Protein 3EAA (pdb70)

Nearest PDB structures (foldseek):
  3eaa-assembly1_A  TM=1.006E+00  e=1.125E-30  Edwardsiella tarda
  4tv4-assembly1_A-2  TM=9.214E-01  e=9.897E-14  Burkholderia pseudomallei 1710b
  5xhh-assembly3_C  TM=8.963E-01  e=1.149E-12  Salmonella enterica subsp. enterica serovar Typhimurium
  7fcf-assembly1_C  TM=8.586E-01  e=9.284E-13  Chromobacterium haemolyticum
  5xhh-assembly2_B  TM=8.989E-01  e=1.484E-11  Salmonella enterica subsp. enterica serovar Typhimurium

InterPro domains:
  IPR008514 Type VI secretion system effector Hcp [PF05638] (6-137)
  IPR036624 Hcp1-like superfamily [G3DSA:2.30.110.20] (1-163)
  IPR036624 Hcp1-like superfamily [SSF141452] (2-162)
  IPR053165 HSI-I assembly protein Hcp1 [PTHR36152] (4-161)

Radius of gyration: 29.35 Å; Cα contacts (8 Å, |Δi|>4): 701; chains: 2; bounding box: 50×46×89 Å

GO terms:
  GO:0005515 protein binding (F, IPI)

Foldseek 3Di:
DFWKWKDFDPQFWPDDDDVAHSTHTWDDKDDDWAFDFDCPPDDDRPRDAIFWIKTKHFGSRQVVLVCQQVVVDWTAKMKMFTFDPFQPRHGQKIKMFGGKGWNDKDWAAPDPDDPGTMMMTTMDGFWMWIKGWAADPVSHTDDIDDIKIAGNVVSDID/DFWKWKDFDPQFWPDDDDVAHSTHTWDDKDDDWAFDFDCPPDDDRPRDAIFWIKTKDFGSRVVVLVCQQVVQDWTAKMKMFTFDPFQPRHGQKIKMFGGKGWNDKDWAAPDPDDPGTMIMTTMDGFWMWIKGWAADPVSHTDDIDDIKIAGNVVSDID

B-factor: mean 27.6, std 13.82, range [6.65, 140.79]

CATH classification: 2.30.110.20

Sequence (316 aa):
AFDTYIKLDKVDGESTDDKHKKWIEVLGFAWGAGNECTESGTQGLNTGKASVLRVTKWDCASVKLASAAVQGQNFPTLELEICTQAGDKFAFCIYKFTHVAVSSYQCSGATGGSDRPQETIDFAYKEVTWEYVPQDQNGKAGGKIGPEGWSLITNKKKAFDTYIKLDKVDGESTDDKHKKWIEVLGFAWGAGNECTESGTQGLNTGKASVLRVTKWDCASVKLASAAVQGQNFPTLELEICTQAGDKFAFCIYKFTHVAVSSYQCSGATGGSDRPQETIDFAYKEVTWEYVPQDQNGKAGGKIGPEGWSLITNKKK

Solvent-accessible surface area: 18771 Å² total

Structure (mmCIF, N/CA/C/O backbone):
data_3EAA
#
_entry.id   3EAA
#
_cell.length_a   85.459
_cell.length_b   85.459
_cell.length_c   93.066
_cell.angle_alpha   90.00
_cell.angle_beta   90.00
_cell.angle_gamma   120.00
#
_symmetry.space_group_name_H-M   'P 6'
#
loop_
_entity.id
_entity.type
_entity.pdbx_description
1 polymer EvpC
2 water water
#
loop_
_atom_site.group_PDB
_atom_site.id
_atom_site.type_symbol
_atom_site.label_atom_id
_atom_site.label_alt_id
_atom_site.label_comp_id
_atom_site.label_asym_id
_atom_site.label_entity_id
_atom_site.label_seq_id
_atom_site.pdbx_PDB_ins_code
_atom_site.Cartn_x
_atom_site.Cartn_y
_atom_site.Cartn_z
_atom_site.occupancy
_atom_site.B_iso_or_equiv
_atom_site.auth_seq_id
_atom_site.auth_comp_id
_atom_site.auth_asym_id
_atom_site.auth_atom_id
_atom_site.pdbx_PDB_model_num
ATOM 1 N N . ALA A 1 2 ? 15.153 -20.919 -15.055 1.00 74.26 2 ALA A N 1
ATOM 2 C CA . ALA A 1 2 ? 14.295 -21.659 -15.971 1.00 59.46 2 ALA A CA 1
ATOM 3 C C . ALA A 1 2 ? 14.611 -21.345 -17.427 1.00 41.94 2 ALA A C 1
ATOM 4 O O . ALA A 1 2 ? 14.884 -20.199 -17.776 1.00 39.99 2 ALA A O 1
ATOM 6 N N . PHE A 1 3 ? 14.590 -22.373 -18.267 1.00 34.73 3 PHE A N 1
ATOM 7 C CA . PHE A 1 3 ? 14.792 -22.200 -19.701 1.00 31.50 3 PHE A CA 1
ATOM 8 C C . PHE A 1 3 ? 16.005 -21.332 -20.046 1.00 31.89 3 PHE A C 1
ATOM 9 O O . PHE A 1 3 ? 15.881 -20.351 -20.784 1.00 38.52 3 PHE A O 1
ATOM 11 N N . ASP A 1 4 ? 17.170 -21.697 -19.515 1.00 23.93 4 ASP A N 1
ATOM 12 C CA . ASP A 1 4 ? 18.420 -21.022 -19.834 1.00 12.79 4 ASP A CA 1
ATOM 13 C C . ASP A 1 4 ? 18.921 -21.460 -21.202 1.00 14.98 4 ASP A C 1
ATOM 14 O O . ASP A 1 4 ? 19.134 -22.651 -21.430 1.00 22.90 4 ASP A O 1
ATOM 19 N N . THR A 1 5 ? 19.122 -20.499 -22.104 1.00 11.15 5 THR A N 1
ATOM 20 C CA . THR A 1 5 ? 19.467 -20.800 -23.491 1.00 11.72 5 THR A CA 1
ATOM 21 C C . THR A 1 5 ? 20.926 -20.486 -23.862 1.00 14.57 5 THR A C 1
ATOM 22 O O . THR A 1 5 ? 21.406 -19.370 -23.659 1.00 16.97 5 THR A O 1
ATOM 26 N N . TYR A 1 6 ? 21.622 -21.469 -24.423 1.00 17.08 6 TYR A N 1
ATOM 27 C CA . TYR A 1 6 ? 22.987 -21.260 -24.893 1.00 19.73 6 TYR A CA 1
ATOM 28 C C . TYR A 1 6 ? 23.101 -21.578 -26.371 1.00 16.37 6 TYR A C 1
ATOM 29 O O . TYR A 1 6 ? 22.326 -22.359 -26.903 1.00 16.75 6 TYR A O 1
ATOM 38 N N . ILE A 1 7 ? 24.092 -20.991 -27.028 1.00 24.03 7 ILE A N 1
ATOM 39 C CA . ILE A 1 7 ? 24.273 -21.202 -28.460 1.00 30.06 7 ILE A CA 1
ATOM 40 C C . ILE A 1 7 ? 25.749 -21.238 -28.868 1.00 22.79 7 ILE A C 1
ATOM 41 O O . ILE A 1 7 ? 26.541 -20.405 -28.434 1.00 20.45 7 ILE A O 1
ATOM 46 N N . LYS A 1 8 ? 26.106 -22.206 -29.710 1.00 22.28 8 LYS A N 1
ATOM 47 C CA . LYS A 1 8 ? 27.501 -22.431 -30.090 1.00 24.75 8 LYS A CA 1
ATOM 48 C C . LYS A 1 8 ? 27.805 -22.230 -31.574 1.00 29.35 8 LYS A C 1
ATOM 49 O O . LYS A 1 8 ? 27.066 -22.691 -32.446 1.00 20.50 8 LYS A O 1
ATOM 55 N N . LEU A 1 9 ? 28.916 -21.539 -31.833 1.00 43.98 9 LEU A N 1
ATOM 56 C CA . LEU A 1 9 ? 29.406 -21.264 -33.181 1.00 25.01 9 LEU A CA 1
ATOM 57 C C . LEU A 1 9 ? 30.831 -21.757 -33.310 1.00 28.18 9 LEU A C 1
ATOM 58 O O . LEU A 1 9 ? 31.622 -21.648 -32.372 1.00 29.14 9 LEU A O 1
ATOM 63 N N . ASP A 1 10 ? 31.160 -22.278 -34.485 1.00 33.46 10 ASP A N 1
ATOM 64 C CA . ASP A 1 10 ? 32.482 -22.835 -34.737 1.00 29.67 10 ASP A CA 1
ATOM 65 C C . ASP A 1 10 ? 33.563 -21.767 -34.728 1.00 26.57 10 ASP A C 1
ATOM 66 O O . ASP A 1 10 ? 33.556 -20.855 -35.553 1.00 24.28 10 ASP A O 1
ATOM 71 N N . LYS A 1 11 ? 34.486 -21.898 -33.781 1.00 26.58 11 LYS A N 1
ATOM 72 C CA . LYS A 1 11 ? 35.582 -20.942 -33.594 1.00 34.30 11 LYS A CA 1
ATOM 73 C C . LYS A 1 11 ? 35.066 -19.527 -33.316 1.00 30.51 11 LYS A C 1
ATOM 74 O O . LYS A 1 11 ? 35.461 -18.574 -33.982 1.00 37.22 11 LYS A O 1
ATOM 80 N N . VAL A 1 12 ? 34.179 -19.405 -32.331 1.00 28.58 12 VAL A N 1
ATOM 81 C CA . VAL A 1 12 ? 33.575 -18.123 -31.960 1.00 24.85 12 VAL A CA 1
ATOM 82 C C . VAL A 1 12 ? 33.226 -18.099 -30.473 1.00 22.21 12 VAL A C 1
ATOM 83 O O . VAL A 1 12 ? 32.068 -18.232 -30.088 1.00 22.36 12 VAL A O 1
ATOM 87 N N . ASP A 1 13 ? 34.238 -17.920 -29.636 1.00 26.15 13 ASP A N 1
ATOM 88 C CA . ASP A 1 13 ? 34.048 -17.987 -28.190 1.00 30.75 13 ASP A CA 1
ATOM 89 C C . ASP A 1 13 ? 33.101 -16.926 -27.654 1.00 25.50 13 ASP A C 1
ATOM 90 O O . ASP A 1 13 ? 33.358 -15.733 -27.776 1.00 26.25 13 ASP A O 1
ATOM 95 N N . GLY A 1 14 ? 32.019 -17.376 -27.034 1.00 21.96 14 GLY A N 1
ATOM 96 C CA . GLY A 1 14 ? 31.158 -16.490 -26.279 1.00 20.73 14 GLY A CA 1
ATOM 97 C C . GLY A 1 14 ? 31.719 -16.350 -24.880 1.00 23.38 14 GLY A C 1
ATOM 98 O O . GLY A 1 14 ? 32.928 -16.457 -24.687 1.00 28.48 14 GLY A O 1
ATOM 99 N N . GLU A 1 15 ? 30.848 -16.149 -23.898 1.00 22.33 15 GLU A N 1
ATOM 100 C CA . GLU A 1 15 ? 31.287 -15.782 -22.559 1.00 24.38 15 GLU A CA 1
ATOM 101 C C . GLU A 1 15 ? 30.727 -16.671 -21.442 1.00 21.27 15 GLU A C 1
ATOM 102 O O . GLU A 1 15 ? 31.007 -16.442 -20.269 1.00 17.67 15 GLU A O 1
ATOM 108 N N . SER A 1 16 ? 29.940 -17.681 -21.789 1.00 22.63 16 SER A N 1
ATOM 109 C CA . SER A 1 16 ? 29.282 -18.481 -20.758 1.00 28.35 16 SER A CA 1
ATOM 110 C C . SER A 1 16 ? 30.262 -19.103 -19.765 1.00 32.72 16 SER A C 1
ATOM 111 O O . SER A 1 16 ? 31.473 -19.103 -19.972 1.00 27.87 16 SER A O 1
ATOM 114 N N . THR A 1 17 ? 29.717 -19.646 -18.686 1.00 26.93 17 THR A N 1
ATOM 115 C CA . THR A 1 17 ? 30.540 -20.115 -17.591 1.00 22.39 17 THR A CA 1
ATOM 116 C C . THR A 1 17 ? 30.122 -21.476 -17.060 1.00 34.00 17 THR A C 1
ATOM 117 O O . THR A 1 17 ? 30.958 -22.209 -16.530 1.00 35.49 17 THR A O 1
ATOM 121 N N . ASP A 1 18 ? 28.842 -21.820 -17.183 1.00 21.61 18 ASP A N 1
ATOM 122 C CA . ASP A 1 18 ? 28.387 -23.075 -16.597 1.00 29.66 18 ASP A CA 1
ATOM 123 C C . ASP A 1 18 ? 29.119 -24.279 -17.174 1.00 22.97 18 ASP A C 1
ATOM 124 O O . ASP A 1 18 ? 29.500 -24.302 -18.346 1.00 15.37 18 ASP A O 1
ATOM 129 N N . ASP A 1 19 ? 29.306 -25.274 -16.321 1.00 22.21 19 ASP A N 1
ATOM 130 C CA . ASP A 1 19 ? 30.056 -26.467 -16.665 1.00 35.70 19 ASP A CA 1
ATOM 131 C C . ASP A 1 19 ? 29.819 -26.960 -18.090 1.00 25.81 19 ASP A C 1
ATOM 132 O O . ASP A 1 19 ? 30.746 -27.034 -18.885 1.00 28.51 19 ASP A O 1
ATOM 137 N N . LYS A 1 20 ? 28.577 -27.288 -18.416 1.00 31.68 20 LYS A N 1
ATOM 138 C CA . LYS A 1 20 ? 28.270 -27.915 -19.703 1.00 32.11 20 LYS A CA 1
ATOM 139 C C . LYS A 1 20 ? 28.349 -26.977 -20.920 1.00 25.73 20 LYS A C 1
ATOM 140 O O . LYS A 1 20 ? 28.286 -27.433 -22.061 1.00 18.54 20 LYS A O 1
ATOM 142 N N . HIS A 1 21 ? 28.494 -25.676 -20.687 1.00 25.34 21 HIS A N 1
ATOM 143 C CA . HIS A 1 21 ? 28.513 -24.725 -21.799 1.00 29.27 21 HIS A CA 1
ATOM 144 C C . HIS A 1 21 ? 29.624 -23.679 -21.684 1.00 25.80 21 HIS A C 1
ATOM 145 O O . HIS A 1 21 ? 29.371 -22.474 -21.730 1.00 22.50 21 HIS A O 1
ATOM 152 N N . LYS A 1 22 ? 30.856 -24.154 -21.558 1.00 25.63 22 LYS A N 1
ATOM 153 C CA . LYS A 1 22 ? 31.988 -23.272 -21.331 1.00 39.99 22 LYS A CA 1
ATOM 154 C C . LYS A 1 22 ? 32.311 -22.420 -22.562 1.00 37.98 22 LYS A C 1
ATOM 155 O O . LYS A 1 22 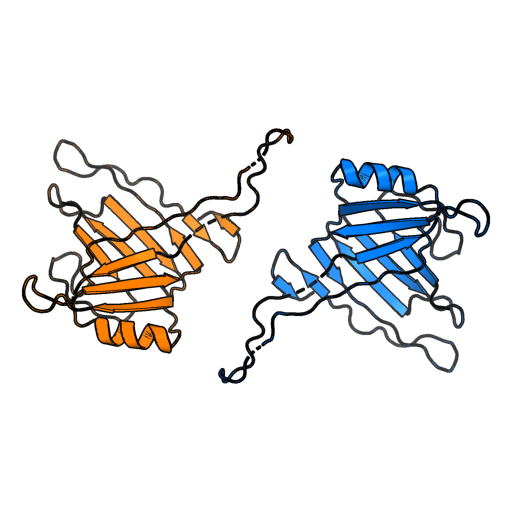? 32.480 -22.946 -23.666 1.00 40.23 22 LYS A O 1
ATOM 161 N N . LYS A 1 23 ? 32.380 -21.105 -22.356 1.00 21.76 23 LYS A N 1
ATOM 162 C CA . LYS A 1 23 ? 32.674 -20.150 -23.426 1.00 27.24 23 LYS A CA 1
ATOM 163 C C . LYS A 1 23 ? 31.606 -20.105 -24.534 1.00 32.39 23 LYS A C 1
ATOM 164 O O . LYS A 1 23 ? 31.787 -19.450 -25.565 1.00 23.87 23 LYS A O 1
ATOM 170 N N . TRP A 1 24 ? 30.493 -20.797 -24.315 1.00 32.89 24 TRP A N 1
ATOM 171 C CA . TRP A 1 24 ? 29.343 -20.682 -25.196 1.00 23.66 24 TRP A CA 1
ATOM 172 C C . TRP A 1 24 ? 28.803 -19.272 -25.112 1.00 25.01 24 TRP A C 1
ATOM 173 O O . TRP A 1 24 ? 29.177 -18.521 -24.217 1.00 28.82 24 TRP A O 1
ATOM 184 N N . ILE A 1 25 ? 27.902 -18.923 -26.025 1.00 22.64 25 ILE A N 1
ATOM 185 C CA . ILE A 1 25 ? 27.232 -17.630 -25.972 1.00 22.49 25 ILE A CA 1
ATOM 186 C C . ILE A 1 25 ? 25.911 -17.740 -25.220 1.00 25.17 25 ILE A C 1
ATOM 187 O O . ILE A 1 25 ? 25.030 -18.500 -25.616 1.00 23.78 25 ILE A O 1
ATOM 192 N N . GLU A 1 26 ? 25.778 -16.972 -24.143 1.00 16.73 26 GLU A N 1
ATOM 193 C CA . GLU A 1 26 ? 24.538 -16.921 -23.376 1.00 19.13 26 GLU A CA 1
ATOM 194 C C . GLU A 1 26 ? 23.465 -16.119 -24.115 1.00 22.36 26 GLU A C 1
ATOM 195 O O . GLU A 1 26 ? 23.695 -14.980 -24.528 1.00 17.20 26 GLU A O 1
ATOM 201 N N . VAL A 1 27 ? 22.289 -16.717 -24.289 1.00 20.63 27 VAL A N 1
ATOM 202 C CA . VAL A 1 27 ? 21.220 -16.057 -25.038 1.00 20.35 27 VAL A CA 1
ATOM 203 C C . VAL A 1 27 ? 19.913 -16.027 -24.267 1.00 14.62 27 VAL A C 1
ATOM 204 O O . VAL A 1 27 ? 19.607 -16.943 -23.507 1.00 18.91 27 VAL A O 1
ATOM 208 N N . LEU A 1 28 ? 19.153 -14.957 -24.470 1.00 15.46 28 LEU A N 1
ATOM 209 C CA . LEU A 1 28 ? 17.848 -14.792 -23.841 1.00 20.59 28 LEU A CA 1
ATOM 210 C C . LEU A 1 28 ? 16.719 -15.461 -24.629 1.00 23.89 28 LEU A C 1
ATOM 211 O O . LEU A 1 28 ? 16.151 -16.458 -24.185 1.00 46.78 28 LEU A O 1
ATOM 216 N N . GLY A 1 29 ? 16.397 -14.922 -25.798 1.00 14.90 29 GLY A N 1
ATOM 217 C CA . GLY A 1 29 ? 15.316 -15.469 -26.592 1.00 24.52 29 GLY A CA 1
ATOM 218 C C . GLY A 1 29 ? 15.782 -15.983 -27.935 1.00 14.03 29 GLY A C 1
ATOM 219 O O . GLY A 1 29 ? 16.808 -15.549 -28.435 1.00 17.06 29 GLY A O 1
ATOM 220 N N . PHE A 1 30 ? 15.035 -16.904 -28.530 1.00 13.25 30 PHE A N 1
ATOM 221 C CA . PHE A 1 30 ? 15.434 -17.413 -29.834 1.00 19.81 30 PHE A CA 1
ATOM 222 C C . PHE A 1 30 ? 14.451 -17.164 -30.980 1.00 27.48 30 PHE A C 1
ATOM 223 O O . PHE A 1 30 ? 14.854 -16.679 -32.040 1.00 25.33 30 PHE A O 1
ATOM 231 N N . ALA A 1 31 ? 13.178 -17.500 -30.788 1.00 17.67 31 ALA A N 1
ATOM 232 C CA . ALA A 1 31 ? 12.192 -17.330 -31.862 1.00 13.88 31 ALA A CA 1
ATOM 233 C C . ALA A 1 31 ? 12.616 -17.988 -33.175 1.00 16.06 31 ALA A C 1
ATOM 234 O O . ALA A 1 31 ? 13.650 -17.664 -33.751 1.00 18.50 31 ALA A O 1
ATOM 236 N N . TRP A 1 32 ? 11.792 -18.908 -33.651 1.00 19.86 32 TRP A N 1
ATOM 237 C CA . TRP A 1 32 ? 12.095 -19.686 -34.845 1.00 19.77 32 TRP A CA 1
ATOM 238 C C . TRP A 1 32 ? 10.815 -20.310 -35.360 1.00 19.54 32 TRP A C 1
ATOM 239 O O . TRP A 1 32 ? 9.899 -20.591 -34.592 1.00 19.93 32 TRP A O 1
ATOM 250 N N . GLY A 1 33 ? 10.755 -20.547 -36.659 1.00 15.84 33 GLY A N 1
ATOM 251 C CA . GLY A 1 33 ? 9.516 -20.998 -37.249 1.00 19.65 33 GLY A CA 1
ATOM 252 C C . GLY A 1 33 ? 9.662 -21.712 -38.573 1.00 25.94 33 GLY A C 1
ATOM 253 O O . GLY A 1 33 ? 10.630 -21.520 -39.320 1.00 23.20 33 GLY A O 1
ATOM 254 N N . ALA A 1 34 ? 8.675 -22.546 -38.859 1.00 18.50 34 ALA A N 1
ATOM 255 C CA . ALA A 1 34 ? 8.620 -23.250 -40.116 1.00 16.87 34 ALA A CA 1
ATOM 256 C C . ALA A 1 34 ? 7.160 -23.503 -40.425 1.00 13.43 34 ALA A C 1
ATOM 257 O O . ALA A 1 34 ? 6.296 -23.318 -39.572 1.00 17.70 34 ALA A O 1
ATOM 259 N N . GLY A 1 35 ? 6.882 -23.920 -41.646 1.00 8.56 35 GLY A N 1
ATOM 260 C CA . GLY A 1 35 ? 5.525 -24.222 -42.036 1.00 11.08 35 GLY A CA 1
ATOM 261 C C . GLY A 1 35 ? 5.436 -24.190 -43.540 1.00 15.73 35 GLY A C 1
ATOM 262 O O . GLY A 1 35 ? 6.287 -23.594 -44.196 1.00 22.17 35 GLY A O 1
ATOM 263 N N . ASN A 1 36 ? 4.415 -24.835 -44.087 1.00 10.60 36 ASN A N 1
ATOM 264 C CA . ASN A 1 36 ? 4.280 -24.929 -45.527 1.00 13.71 36 ASN A CA 1
ATOM 265 C C . ASN A 1 36 ? 3.218 -23.980 -46.079 1.00 15.66 36 ASN A C 1
ATOM 266 O O . ASN A 1 36 ? 2.636 -23.185 -45.343 1.00 15.55 36 ASN A O 1
ATOM 271 N N . GLU A 1 37 ? 2.988 -24.042 -47.383 1.00 16.40 37 GLU A N 1
ATOM 272 C CA . GLU A 1 37 ? 2.016 -23.151 -48.004 1.00 23.45 37 GLU A CA 1
ATOM 273 C C . GLU A 1 37 ? 0.667 -23.832 -48.246 1.00 27.59 37 GLU A C 1
ATOM 274 O O . GLU A 1 37 ? 0.179 -23.916 -49.377 1.00 24.32 37 GLU A O 1
ATOM 280 N N . CYS A 1 38 ? 0.071 -24.303 -47.156 1.00 28.42 38 CYS A N 1
ATOM 281 C CA . CYS A 1 38 ? -1.234 -24.943 -47.199 1.00 21.77 38 CYS A CA 1
ATOM 282 C C . CYS A 1 38 ? -2.345 -23.908 -47.101 1.00 21.94 38 CYS A C 1
ATOM 283 O O . CYS A 1 38 ? -2.524 -23.267 -46.065 1.00 22.26 38 CYS A O 1
ATOM 286 N N . THR A 1 39 ? -3.090 -23.749 -48.189 1.00 33.30 39 THR A N 1
ATOM 287 C CA . THR A 1 39 ? -4.169 -22.771 -48.257 1.00 26.73 39 THR A CA 1
ATOM 288 C C . THR A 1 39 ? -5.455 -23.348 -47.675 1.00 29.53 39 THR A C 1
ATOM 289 O O . THR A 1 39 ? -5.582 -24.557 -47.522 1.00 39.31 39 THR A O 1
ATOM 298 N N . GLU A 1 41 ? -7.924 -23.184 -49.344 1.00 30.68 41 GLU A N 1
ATOM 299 C CA . GLU A 1 41 ? -8.460 -23.651 -50.616 1.00 31.11 41 GLU A CA 1
ATOM 300 C C . GLU A 1 41 ? -9.954 -23.517 -50.856 1.00 56.12 41 GLU A C 1
ATOM 301 O O . GLU A 1 41 ? -10.402 -22.590 -51.543 1.00 44.55 41 GLU A O 1
ATOM 302 N N . SER A 1 42 ? -10.722 -24.459 -50.305 1.00 50.45 42 SER A N 1
ATOM 303 C CA . SER A 1 42 ? -12.173 -24.484 -50.464 1.00 30.35 42 SER A CA 1
ATOM 304 C C . SER A 1 42 ? -12.552 -24.579 -51.934 1.00 38.42 42 SER A C 1
ATOM 305 O O . SER A 1 42 ? -13.399 -23.828 -52.417 1.00 35.89 42 SER A O 1
ATOM 307 N N . GLY A 1 43 ? -11.913 -25.513 -52.632 1.00 45.47 43 GLY A N 1
ATOM 308 C CA . GLY A 1 43 ? -12.179 -25.768 -54.042 1.00 49.17 43 GLY A CA 1
ATOM 309 C C . GLY A 1 43 ? -11.388 -26.985 -54.538 1.00 61.60 43 GLY A C 1
ATOM 310 O O . GLY A 1 43 ? -11.764 -27.616 -55.524 1.00 65.19 43 GLY A O 1
ATOM 311 N N . THR A 1 44 ? -10.294 -27.307 -53.849 1.00 56.93 44 THR A N 1
ATOM 312 C CA . THR A 1 44 ? -9.447 -28.441 -54.221 1.00 57.28 44 THR A CA 1
ATOM 313 C C . THR A 1 44 ? -9.686 -29.654 -53.320 1.00 49.71 44 THR A C 1
ATOM 314 O O . THR A 1 44 ? -9.918 -29.507 -52.124 1.00 43.28 44 THR A O 1
ATOM 316 N N . GLN A 1 45 ? -9.611 -30.849 -53.897 1.00 44.86 45 GLN A N 1
ATOM 317 C CA . GLN A 1 45 ? -9.978 -32.069 -53.180 1.00 60.42 45 GLN A CA 1
ATOM 318 C C . GLN A 1 45 ? -8.909 -32.524 -52.184 1.00 58.21 45 GLN A C 1
ATOM 319 O O . GLN A 1 45 ? -9.207 -32.791 -51.018 1.00 58.06 45 GLN A O 1
ATOM 325 N N . GLY A 1 46 ? -7.668 -32.626 -52.648 1.00 63.87 46 GLY A N 1
ATOM 326 C CA . GLY A 1 46 ? -6.558 -32.940 -51.766 1.00 49.33 46 GLY A CA 1
ATOM 327 C C . GLY A 1 46 ? -6.245 -31.741 -50.891 1.00 49.72 46 GLY A C 1
ATOM 328 O O . GLY A 1 46 ? -6.891 -30.699 -51.019 1.00 55.54 46 GLY A O 1
ATOM 329 N N . LEU A 1 47 ? -5.269 -31.876 -49.998 1.00 32.73 47 LEU A N 1
ATOM 330 C CA . LEU A 1 47 ? -4.887 -30.759 -49.148 1.00 21.73 47 LEU A CA 1
ATOM 331 C C . LEU A 1 47 ? -4.082 -29.726 -49.929 1.00 52.47 47 LEU A C 1
ATOM 332 O O . LEU A 1 47 ? -4.468 -28.553 -49.990 1.00 37.04 47 LEU A O 1
ATOM 337 N N . ASN A 1 48 ? -2.971 -30.171 -50.519 1.00 47.97 48 ASN A N 1
ATOM 338 C CA . ASN A 1 48 ? -2.102 -29.309 -51.328 1.00 47.74 48 ASN A CA 1
ATOM 339 C C . ASN A 1 48 ? -1.155 -28.477 -50.472 1.00 37.56 48 ASN A C 1
ATOM 340 O O . ASN A 1 48 ? -1.312 -27.264 -50.352 1.00 29.49 48 ASN A O 1
ATOM 342 N N . THR A 1 49 ? -0.159 -29.154 -49.907 1.00 43.88 49 THR A N 1
ATOM 343 C CA . THR A 1 49 ? 0.808 -28.559 -48.988 1.00 34.05 49 THR A CA 1
ATOM 344 C C . THR A 1 49 ? 1.809 -27.641 -49.681 1.00 35.45 49 THR A C 1
ATOM 345 O O . THR A 1 49 ? 2.386 -26.741 -49.056 1.00 28.86 49 THR A O 1
ATOM 349 N N . GLY A 1 50 ? 2.025 -27.882 -50.969 1.00 41.10 50 GLY A N 1
ATOM 350 C CA . GLY A 1 50 ? 2.975 -27.098 -51.730 1.00 35.17 50 GLY A CA 1
ATOM 351 C C . GLY A 1 50 ? 4.379 -27.198 -51.170 1.00 35.14 50 GLY A C 1
ATOM 352 O O . GLY A 1 50 ? 4.845 -28.285 -50.828 1.00 44.21 50 GLY A O 1
ATOM 353 N N . LYS A 1 51 ? 5.020 -26.089 -50.961 1.00 26.00 51 LYS A N 1
ATOM 354 C CA . LYS A 1 51 ? 6.390 -26.088 -50.654 1.00 15.02 51 LYS A CA 1
ATOM 355 C C . LYS A 1 51 ? 6.572 -25.896 -49.233 1.00 16.26 51 LYS A C 1
ATOM 356 O O . LYS A 1 51 ? 5.782 -25.329 -48.594 1.00 19.22 51 LYS A O 1
ATOM 362 N N . ALA A 1 52 ? 7.701 -26.333 -48.765 1.00 20.91 52 ALA A N 1
ATOM 363 C CA . ALA A 1 52 ? 8.140 -26.206 -47.407 1.00 22.76 52 ALA A CA 1
ATOM 364 C C . ALA A 1 52 ? 8.902 -24.999 -47.057 1.00 28.04 52 ALA A C 1
ATOM 365 O O . ALA A 1 52 ? 9.804 -24.650 -47.719 1.00 38.34 52 ALA A O 1
ATOM 383 N N . SER A 1 55 ? 12.089 -20.407 -41.356 1.00 19.65 55 SER A N 1
ATOM 384 C CA . SER A 1 55 ? 12.492 -19.070 -40.973 1.00 25.25 55 SER A CA 1
ATOM 385 C C . SER A 1 55 ? 13.853 -18.856 -40.391 1.00 22.22 55 SER A C 1
ATOM 386 O O . SER A 1 55 ? 14.455 -19.749 -39.931 1.00 21.71 55 SER A O 1
ATOM 389 N N . VAL A 1 56 ? 14.356 -17.648 -40.438 1.00 18.59 56 VAL A N 1
ATOM 390 C CA . VAL A 1 56 ? 15.622 -17.396 -39.789 1.00 16.48 56 VAL A CA 1
ATOM 391 C C . VAL A 1 56 ? 15.426 -17.617 -38.299 1.00 17.66 56 VAL A C 1
ATOM 392 O O . VAL A 1 56 ? 14.291 -17.639 -37.812 1.00 20.54 56 VAL A O 1
ATOM 396 N N . LEU A 1 57 ? 16.527 -17.815 -37.583 1.00 16.77 57 LEU A N 1
ATOM 397 C CA . LEU A 1 57 ? 16.484 -17.883 -36.131 1.00 17.52 57 LEU A CA 1
ATOM 398 C C . LEU A 1 57 ? 16.867 -16.514 -35.618 1.00 20.81 57 LEU A C 1
ATOM 399 O O . LEU A 1 57 ? 17.838 -15.929 -36.085 1.00 24.69 57 LEU A O 1
ATOM 404 N N . ARG A 1 58 ? 16.097 -15.988 -34.673 1.00 23.08 58 ARG A N 1
ATOM 405 C CA . ARG A 1 58 ? 16.359 -14.650 -34.159 1.00 23.19 58 ARG A CA 1
ATOM 406 C C . ARG A 1 58 ? 16.869 -14.698 -32.741 1.00 21.03 58 ARG A C 1
ATOM 407 O O . ARG A 1 58 ? 16.118 -14.922 -31.796 1.00 25.32 58 ARG A O 1
ATOM 415 N N . VAL A 1 59 ? 18.151 -14.450 -32.583 1.00 14.80 59 VAL A N 1
ATOM 416 C CA . VAL A 1 59 ? 18.726 -14.549 -31.265 1.00 17.30 59 VAL A CA 1
ATOM 417 C C . VAL A 1 59 ? 18.747 -13.199 -30.570 1.00 12.34 59 VAL A C 1
ATOM 418 O O . VAL A 1 59 ? 18.940 -12.172 -31.201 1.00 14.93 59 VAL A O 1
ATOM 422 N N . THR A 1 60 ? 18.521 -13.212 -29.265 1.00 11.54 60 THR A N 1
ATOM 423 C CA . THR A 1 60 ? 18.697 -12.018 -28.456 1.00 20.17 60 THR A CA 1
ATOM 424 C C . THR A 1 60 ? 19.712 -12.288 -27.349 1.00 16.64 60 THR A C 1
ATOM 425 O O . THR A 1 60 ? 19.690 -13.344 -26.725 1.00 13.75 60 THR A O 1
ATOM 429 N N . LYS A 1 61 ? 20.605 -11.330 -27.121 1.00 14.14 61 LYS A N 1
ATOM 430 C CA . LYS A 1 61 ? 21.639 -11.480 -26.107 1.00 21.77 61 LYS A CA 1
ATOM 431 C C . LYS A 1 61 ? 22.324 -10.151 -25.821 1.00 22.91 61 LYS A C 1
ATOM 432 O O . LYS A 1 61 ? 22.124 -9.179 -26.548 1.00 25.17 61 LYS A O 1
ATOM 438 N N . TRP A 1 62 ? 23.117 -10.112 -24.751 1.00 21.04 62 TRP A N 1
ATOM 439 C CA . TRP A 1 62 ? 23.858 -8.912 -24.394 1.00 14.54 62 TRP A CA 1
ATOM 440 C C . TRP A 1 62 ? 25.072 -8.824 -25.275 1.00 17.66 62 TRP A C 1
ATOM 441 O O . TRP A 1 62 ? 25.342 -9.720 -26.068 1.00 25.46 62 TRP A O 1
ATOM 460 N N . ASP A 1 64 ? 28.865 -9.287 -25.695 1.00 20.74 64 ASP A N 1
ATOM 461 C CA . ASP A 1 64 ? 29.906 -10.046 -25.048 1.00 32.34 64 ASP A CA 1
ATOM 462 C C . ASP A 1 64 ? 31.143 -10.035 -25.922 1.00 24.50 64 ASP A C 1
ATOM 463 O O . ASP A 1 64 ? 31.390 -9.089 -26.666 1.00 17.33 64 ASP A O 1
ATOM 468 N N . CYS A 1 65 ? 31.915 -11.100 -25.814 1.00 22.56 65 CYS A N 1
ATOM 469 C CA . CYS A 1 65 ? 33.163 -11.225 -26.530 1.00 28.58 65 CYS A CA 1
ATOM 470 C C . CYS A 1 65 ? 32.897 -11.706 -27.943 1.00 22.55 65 CYS A C 1
ATOM 471 O O . CYS A 1 65 ? 33.803 -11.749 -28.772 1.00 22.35 65 CYS A O 1
ATOM 474 N N . ALA A 1 66 ? 31.657 -12.094 -28.211 1.00 13.28 66 ALA A N 1
ATOM 475 C CA . ALA A 1 66 ? 31.332 -12.633 -29.519 1.00 18.33 66 ALA A CA 1
ATOM 476 C C . ALA A 1 66 ? 30.858 -11.522 -30.428 1.00 16.83 66 ALA A C 1
ATOM 477 O O . ALA A 1 66 ? 30.935 -11.635 -31.650 1.00 12.65 66 ALA A O 1
ATOM 479 N N . SER A 1 67 ? 30.376 -10.448 -29.811 1.00 13.42 67 SER A N 1
ATOM 480 C CA . SER A 1 67 ? 29.867 -9.301 -30.542 1.00 13.39 67 SER A CA 1
ATOM 481 C C . SER A 1 67 ? 30.693 -9.008 -31.780 1.00 14.81 67 SER A C 1
ATOM 482 O O . SER A 1 67 ? 30.201 -9.121 -32.901 1.00 12.35 67 SER A O 1
ATOM 485 N N . VAL A 1 68 ? 31.955 -8.645 -31.575 1.00 17.00 68 VAL A N 1
ATOM 486 C CA . VAL A 1 68 ? 32.787 -8.188 -32.679 1.00 13.13 68 VAL A CA 1
ATOM 487 C C . VAL A 1 68 ? 32.797 -9.184 -33.829 1.00 12.65 68 VAL A C 1
ATOM 488 O O . VAL A 1 68 ? 32.718 -8.797 -34.993 1.00 13.28 68 VAL A O 1
ATOM 492 N N . LYS A 1 69 ? 32.865 -10.467 -33.503 1.00 13.43 69 LYS A N 1
ATOM 493 C CA . LYS A 1 69 ? 32.895 -11.505 -34.526 1.00 15.08 69 LYS A CA 1
ATOM 494 C C . LYS A 1 69 ? 31.536 -11.584 -35.205 1.00 14.96 69 LYS A C 1
ATOM 495 O O . LYS A 1 69 ? 31.430 -11.825 -36.406 1.00 11.55 69 LYS A O 1
ATOM 501 N N . LEU A 1 70 ? 30.492 -11.372 -34.421 1.00 13.13 70 LEU A N 1
ATOM 502 C CA . LEU A 1 70 ? 29.143 -11.374 -34.952 1.00 10.59 70 LEU A CA 1
ATOM 503 C C . LEU A 1 70 ? 28.987 -10.187 -35.862 1.00 12.47 70 LEU A C 1
ATOM 504 O O . LEU A 1 70 ? 28.397 -10.284 -36.939 1.00 14.75 70 LEU A O 1
ATOM 509 N N . ALA A 1 71 ? 29.538 -9.061 -35.431 1.00 13.88 71 ALA A N 1
ATOM 510 C CA . ALA A 1 71 ? 29.483 -7.843 -36.226 1.00 12.32 71 ALA A CA 1
ATOM 511 C C . ALA A 1 71 ? 30.176 -8.080 -37.556 1.00 13.29 71 ALA A C 1
ATOM 512 O O . ALA A 1 71 ? 29.619 -7.805 -38.611 1.00 15.18 71 ALA A O 1
ATOM 514 N N . SER A 1 72 ? 31.387 -8.616 -37.504 1.00 14.03 72 SER A N 1
ATOM 515 C CA . SER A 1 72 ? 32.150 -8.853 -38.716 1.00 11.54 72 SER A CA 1
ATOM 516 C C . SER A 1 72 ? 31.462 -9.889 -39.592 1.00 12.35 72 SER A C 1
ATOM 517 O O . SER A 1 72 ? 31.410 -9.760 -40.815 1.00 10.29 72 SER A O 1
ATOM 520 N N . ALA A 1 73 ? 30.930 -10.925 -38.959 1.00 11.47 73 ALA A N 1
ATOM 521 C CA . ALA A 1 73 ? 30.284 -11.977 -39.715 1.00 15.46 73 ALA A CA 1
ATOM 522 C C . ALA A 1 73 ? 29.243 -11.360 -40.647 1.00 18.08 73 ALA A C 1
ATOM 523 O O . ALA A 1 73 ? 29.219 -11.638 -41.848 1.00 17.06 73 ALA A O 1
ATOM 525 N N . ALA A 1 74 ? 28.396 -10.503 -40.090 1.00 14.08 74 ALA A N 1
ATOM 526 C CA . ALA A 1 74 ? 27.376 -9.836 -40.884 1.00 15.29 74 ALA A CA 1
ATOM 527 C C . ALA A 1 74 ? 27.930 -9.335 -42.225 1.00 19.89 74 ALA A C 1
ATOM 528 O O . ALA A 1 74 ? 27.642 -9.913 -43.273 1.00 26.71 74 ALA A O 1
ATOM 530 N N . VAL A 1 75 ? 28.721 -8.265 -42.185 1.00 14.87 75 VAL A N 1
ATOM 531 C CA . VAL A 1 75 ? 29.207 -7.606 -43.396 1.00 12.84 75 VAL A CA 1
ATOM 532 C C . VAL A 1 75 ? 30.160 -8.470 -44.194 1.00 18.35 75 VAL A C 1
ATOM 533 O O . VAL A 1 75 ? 30.519 -8.140 -45.319 1.00 24.39 75 VAL A O 1
ATOM 537 N N . GLN A 1 76 ? 30.585 -9.574 -43.601 1.00 17.61 76 GLN A N 1
ATOM 538 C CA . GLN A 1 76 ? 31.584 -10.425 -44.223 1.00 18.71 76 GLN A CA 1
ATOM 539 C C . GLN A 1 76 ? 30.937 -11.583 -44.957 1.00 19.26 76 GLN A C 1
ATOM 540 O O . GLN A 1 76 ? 31.591 -12.280 -45.724 1.00 13.07 76 GLN A O 1
ATOM 546 N N . GLY A 1 77 ? 29.649 -11.783 -44.693 1.00 17.36 77 GLY A N 1
ATOM 547 C CA . GLY A 1 77 ? 28.914 -12.911 -45.225 1.00 15.69 77 GLY A CA 1
ATOM 548 C C . GLY A 1 77 ? 29.534 -14.224 -44.797 1.00 15.28 77 GLY A C 1
ATOM 549 O O . GLY A 1 77 ? 29.558 -15.183 -45.555 1.00 19.62 77 GLY A O 1
ATOM 550 N N . GLN A 1 78 ? 30.031 -14.270 -43.569 1.00 18.17 78 GLN A N 1
ATOM 551 C CA . GLN A 1 78 ? 30.885 -15.370 -43.128 1.00 23.20 78 GLN A CA 1
ATOM 552 C C . GLN A 1 78 ? 30.138 -16.684 -42.970 1.00 29.03 78 GLN A C 1
ATOM 553 O O . GLN A 1 78 ? 29.106 -16.733 -42.295 1.00 34.35 78 GLN A O 1
ATOM 559 N N . ASN A 1 79 ? 30.665 -17.745 -43.587 1.00 28.41 79 ASN A N 1
ATOM 560 C CA . ASN A 1 79 ? 30.048 -19.071 -43.502 1.00 22.20 79 ASN A CA 1
ATOM 561 C C . ASN A 1 79 ? 30.524 -19.909 -42.327 1.00 31.46 79 ASN A C 1
ATOM 562 O O . ASN A 1 79 ? 31.724 -20.152 -42.174 1.00 28.10 79 ASN A O 1
ATOM 567 N N . PHE A 1 80 ? 29.573 -20.360 -41.512 1.00 30.04 80 PHE A N 1
ATOM 568 C CA . PHE A 1 80 ? 29.861 -21.310 -40.444 1.00 24.76 80 PHE A CA 1
ATOM 569 C C . PHE A 1 80 ? 29.285 -22.686 -40.767 1.00 23.89 80 PHE A C 1
ATOM 570 O O . PHE A 1 80 ? 28.270 -22.810 -41.445 1.00 21.54 80 PHE A O 1
ATOM 578 N N . PRO A 1 81 ? 29.953 -23.733 -40.294 1.00 28.98 81 PRO A N 1
ATOM 579 C CA . PRO A 1 81 ? 29.492 -25.080 -40.617 1.00 25.58 81 PRO A CA 1
ATOM 580 C C . PRO A 1 81 ? 28.294 -25.439 -39.775 1.00 23.56 81 PRO A C 1
ATOM 581 O O . PRO A 1 81 ? 27.410 -26.174 -40.207 1.00 18.96 81 PRO A O 1
ATOM 585 N N . THR A 1 82 ? 28.273 -24.915 -38.559 1.00 31.48 82 THR A N 1
ATOM 586 C CA . THR A 1 82 ? 27.385 -25.459 -37.552 1.00 26.48 82 THR A CA 1
ATOM 587 C C . THR A 1 82 ? 27.055 -24.488 -36.438 1.00 25.37 82 THR A C 1
ATOM 588 O O . THR A 1 82 ? 27.939 -23.935 -35.787 1.00 19.83 82 THR A O 1
ATOM 592 N N . LEU A 1 83 ? 25.761 -24.312 -36.218 1.00 24.58 83 LEU A N 1
ATOM 593 C CA . LEU A 1 83 ? 25.262 -23.575 -35.076 1.00 21.48 83 LEU A CA 1
ATOM 594 C C . LEU A 1 83 ? 24.403 -24.510 -34.226 1.00 16.62 83 LEU A C 1
ATOM 595 O O . LEU A 1 83 ? 23.461 -25.115 -34.722 1.00 13.73 83 LEU A O 1
ATOM 600 N N . GLU A 1 84 ? 24.748 -24.631 -32.950 1.00 16.29 84 GLU A N 1
ATOM 601 C CA . GLU A 1 84 ? 24.002 -25.469 -32.032 1.00 15.81 84 GLU A CA 1
ATOM 602 C C . GLU A 1 84 ? 23.241 -24.628 -31.030 1.00 15.28 84 GLU A C 1
ATOM 603 O O . GLU A 1 84 ? 23.829 -23.909 -30.245 1.00 22.23 84 GLU A O 1
ATOM 609 N N . LEU A 1 85 ? 21.924 -24.729 -31.043 1.00 17.03 85 LEU A N 1
ATOM 610 C CA . LEU A 1 85 ? 21.135 -24.088 -30.003 1.00 19.38 85 LEU A CA 1
ATOM 611 C C . LEU A 1 85 ? 20.750 -25.092 -28.915 1.00 25.97 85 LEU A C 1
ATOM 612 O O . LEU A 1 85 ? 20.479 -26.271 -29.194 1.00 24.76 85 LEU A O 1
ATOM 617 N N . GLU A 1 86 ? 20.728 -24.620 -27.674 1.00 17.41 86 GLU A N 1
ATOM 618 C CA . GLU A 1 86 ? 20.516 -25.509 -26.548 1.00 22.59 86 GLU A CA 1
ATOM 619 C C . GLU A 1 86 ? 19.822 -24.819 -25.373 1.00 26.84 86 GLU A C 1
ATOM 620 O O . GLU A 1 86 ? 20.356 -23.877 -24.785 1.00 20.64 86 GLU A O 1
ATOM 626 N N . ILE A 1 87 ? 18.630 -25.297 -25.035 1.00 19.11 87 ILE A N 1
ATOM 627 C CA . ILE A 1 87 ? 17.906 -24.778 -23.896 1.00 13.51 87 ILE A CA 1
ATOM 628 C C . ILE A 1 87 ? 17.965 -25.813 -22.783 1.00 24.53 87 ILE A C 1
ATOM 629 O O . ILE A 1 87 ? 17.641 -26.982 -22.984 1.00 22.71 87 ILE A O 1
ATOM 634 N N . CYS A 1 88 ? 18.393 -25.375 -21.605 1.00 26.50 88 CYS A N 1
ATOM 635 C CA . CYS A 1 88 ? 18.680 -26.289 -20.506 1.00 31.39 88 CYS A CA 1
ATOM 636 C C . CYS A 1 88 ? 17.874 -25.944 -19.265 1.00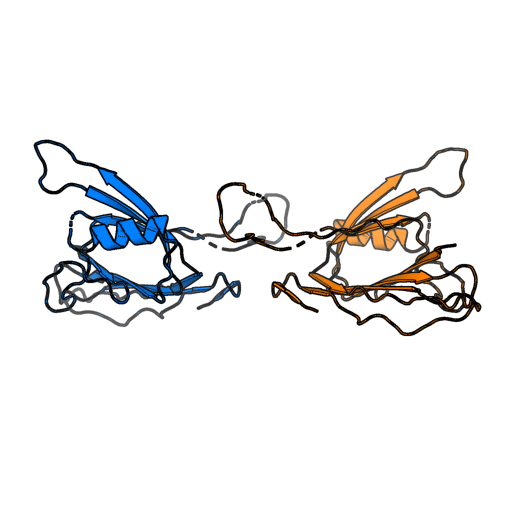 30.97 88 CYS A C 1
ATOM 637 O O . CYS A 1 88 ? 17.751 -24.782 -18.907 1.00 29.10 88 CYS A O 1
ATOM 640 N N . THR A 1 89 ? 17.356 -26.972 -18.601 1.00 30.05 89 THR A N 1
ATOM 641 C CA . THR A 1 89 ? 16.497 -26.802 -17.439 1.00 26.80 89 THR A CA 1
ATOM 642 C C . THR A 1 89 ? 17.197 -26.135 -16.265 1.00 28.03 89 THR A C 1
ATOM 643 O O . THR A 1 89 ? 18.330 -26.455 -15.946 1.00 37.75 89 THR A O 1
ATOM 647 N N . GLN A 1 90 ? 16.498 -25.213 -15.616 1.00 40.34 90 GLN A N 1
ATOM 648 C CA . GLN A 1 90 ? 17.001 -24.567 -14.421 1.00 39.84 90 GLN A CA 1
ATOM 649 C C . GLN A 1 90 ? 17.136 -25.568 -13.293 1.00 46.23 90 GLN A C 1
ATOM 650 O O . GLN A 1 90 ? 18.165 -25.615 -12.619 1.00 67.78 90 GLN A O 1
ATOM 651 N N . ALA A 1 91 ? 16.099 -26.376 -13.092 1.00 36.07 91 ALA A N 1
ATOM 652 C CA . ALA A 1 91 ? 16.127 -27.417 -12.081 1.00 39.27 91 ALA A CA 1
ATOM 653 C C . ALA A 1 91 ? 16.565 -28.755 -12.646 1.00 44.77 91 ALA A C 1
ATOM 654 O O . ALA A 1 91 ? 17.237 -28.814 -13.679 1.00 45.65 91 ALA A O 1
ATOM 655 N N . GLY A 1 92 ? 16.183 -29.831 -11.963 1.00 54.00 92 GLY A N 1
ATOM 656 C CA . GLY A 1 92 ? 16.468 -31.179 -12.424 1.00 47.95 92 GLY A CA 1
ATOM 657 C C . GLY A 1 92 ? 17.950 -31.493 -12.510 1.00 56.41 92 GLY A C 1
ATOM 658 O O . GLY A 1 92 ? 18.606 -31.690 -11.490 1.00 64.57 92 GLY A O 1
ATOM 659 N N . ASP A 1 93 ? 18.479 -31.540 -13.729 1.00 46.20 93 ASP A N 1
ATOM 660 C CA . ASP A 1 93 ? 19.886 -31.823 -13.929 1.00 36.25 93 ASP A CA 1
ATOM 661 C C . ASP A 1 93 ? 20.526 -30.889 -14.934 1.00 36.23 93 ASP A C 1
ATOM 662 O O . ASP A 1 93 ? 21.484 -31.250 -15.611 1.00 29.31 93 ASP A O 1
ATOM 663 N N . LYS A 1 94 ? 19.992 -29.681 -15.044 1.00 52.63 94 LYS A N 1
ATOM 664 C CA . LYS A 1 94 ? 20.541 -28.694 -15.973 1.00 52.60 94 LYS A CA 1
ATOM 665 C C . LYS A 1 94 ? 20.789 -29.270 -17.366 1.00 50.13 94 LYS A C 1
ATOM 666 O O . LYS A 1 94 ? 21.669 -28.799 -18.091 1.00 50.27 94 LYS A O 1
ATOM 668 N N . PHE A 1 95 ? 20.018 -30.284 -17.744 1.00 38.60 95 PHE A N 1
ATOM 669 C CA . PHE A 1 95 ? 20.185 -30.883 -19.063 1.00 33.82 95 PHE A CA 1
ATOM 670 C C . PHE A 1 95 ? 19.378 -30.144 -20.134 1.00 31.40 95 PHE A C 1
ATOM 671 O O . PHE A 1 95 ? 18.465 -29.370 -19.840 1.00 23.68 95 PHE A O 1
ATOM 679 N N . ALA A 1 96 ? 19.728 -30.393 -21.387 1.00 25.31 96 ALA A N 1
ATOM 680 C CA . ALA A 1 96 ? 19.097 -29.709 -22.499 1.00 26.30 96 ALA A CA 1
ATOM 681 C C . ALA A 1 96 ? 17.866 -30.465 -22.969 1.00 21.89 96 ALA A C 1
ATOM 682 O O . ALA A 1 96 ? 17.966 -31.534 -23.559 1.00 21.02 96 ALA A O 1
ATOM 684 N N . PHE A 1 97 ? 16.698 -29.896 -22.718 1.00 19.44 97 PHE A N 1
ATOM 685 C CA . PHE A 1 97 ? 15.459 -30.568 -23.061 1.00 19.54 97 PHE A CA 1
ATOM 686 C C . PHE A 1 97 ? 15.088 -30.246 -24.485 1.00 16.77 97 PHE A C 1
ATOM 687 O O . PHE A 1 97 ? 14.058 -30.678 -24.989 1.00 22.39 97 PHE A O 1
ATOM 695 N N . CYS A 1 98 ? 15.941 -29.481 -25.140 1.00 16.52 98 CYS A N 1
ATOM 696 C CA . CYS A 1 98 ? 15.715 -29.140 -26.532 1.00 19.99 98 CYS A CA 1
ATOM 697 C C . CYS A 1 98 ? 17.023 -28.810 -27.202 1.00 16.37 98 CYS A C 1
ATOM 698 O O . CYS A 1 98 ? 17.700 -27.861 -26.821 1.00 24.10 98 CYS A O 1
ATOM 701 N N . ILE A 1 99 ? 17.385 -29.596 -28.203 1.00 15.98 99 ILE A N 1
ATOM 702 C CA . ILE A 1 99 ? 18.678 -29.407 -28.844 1.00 21.03 99 ILE A CA 1
ATOM 703 C C . ILE A 1 99 ? 18.507 -29.118 -30.316 1.00 20.55 99 ILE A C 1
ATOM 704 O O . ILE A 1 99 ? 18.145 -29.993 -31.084 1.00 23.05 99 ILE A O 1
ATOM 709 N N . TYR A 1 100 ? 18.774 -27.881 -30.704 1.00 23.60 100 TYR A N 1
ATOM 710 C CA . TYR A 1 100 ? 18.642 -27.492 -32.096 1.00 23.62 100 TYR A CA 1
ATOM 711 C C . TYR A 1 100 ? 19.998 -27.555 -32.756 1.00 15.72 100 TYR A C 1
ATOM 712 O O . TYR A 1 100 ? 21.008 -27.350 -32.103 1.00 17.27 100 TYR A O 1
ATOM 721 N N . LYS A 1 101 ? 20.016 -27.841 -34.049 1.00 8.64 101 LYS A N 1
ATOM 722 C CA . LYS A 1 101 ? 21.269 -27.973 -34.761 1.00 12.49 101 LYS A CA 1
ATOM 723 C C . LYS A 1 101 ? 21.165 -27.476 -36.197 1.00 18.15 101 LYS A C 1
ATOM 724 O O . LYS A 1 101 ? 20.429 -28.033 -37.000 1.00 22.58 101 LYS A O 1
ATOM 730 N N . PHE A 1 102 ? 21.907 -26.417 -36.507 1.00 14.83 102 PHE A N 1
ATOM 731 C CA . PHE A 1 102 ? 21.910 -25.833 -37.841 1.00 12.97 102 PHE A CA 1
ATOM 732 C C . PHE A 1 102 ? 23.215 -26.118 -38.538 1.00 15.84 102 PHE A C 1
ATOM 733 O O . PHE A 1 102 ? 24.270 -26.200 -37.910 1.00 18.99 102 PHE A O 1
ATOM 741 N N . THR A 1 103 ? 23.134 -26.239 -39.854 1.00 13.40 103 THR A N 1
ATOM 742 C CA . THR A 1 103 ? 24.277 -26.605 -40.662 1.00 16.46 103 THR A CA 1
ATOM 743 C C . THR A 1 103 ? 24.363 -25.638 -41.828 1.00 15.91 103 THR A C 1
ATOM 744 O O . THR A 1 103 ? 23.372 -25.405 -42.510 1.00 22.60 103 THR A O 1
ATOM 748 N N . HIS A 1 104 ? 25.548 -25.080 -42.051 1.00 16.57 104 HIS A N 1
ATOM 749 C CA . HIS A 1 104 ? 25.764 -24.081 -43.102 1.00 19.90 104 HIS A CA 1
ATOM 750 C C . HIS A 1 104 ? 25.127 -22.731 -42.747 1.00 20.08 104 HIS A C 1
ATOM 751 O O . HIS A 1 104 ? 24.286 -22.200 -43.470 1.00 20.79 104 HIS A O 1
ATOM 758 N N . VAL A 1 105 ? 25.564 -22.178 -41.626 1.00 11.98 105 VAL A N 1
ATOM 759 C CA . VAL A 1 105 ? 24.957 -20.991 -41.070 1.00 11.98 105 VAL A CA 1
ATOM 760 C C . VAL A 1 105 ? 25.665 -19.708 -41.476 1.00 24.63 105 VAL A C 1
ATOM 761 O O . VAL A 1 105 ? 26.877 -19.693 -41.679 1.00 31.19 105 VAL A O 1
ATOM 765 N N . ALA A 1 106 ? 24.890 -18.627 -41.564 1.00 27.49 106 ALA A N 1
ATOM 766 C CA . ALA A 1 106 ? 25.411 -17.275 -41.769 1.00 18.90 106 ALA A CA 1
ATOM 767 C C . ALA A 1 106 ? 24.728 -16.281 -40.828 1.00 16.04 106 ALA A C 1
ATOM 768 O O . ALA A 1 106 ? 23.623 -16.512 -40.361 1.00 24.75 106 ALA A O 1
ATOM 770 N N . VAL A 1 107 ? 25.387 -15.168 -40.548 1.00 15.98 107 VAL A N 1
ATOM 771 C CA . VAL A 1 107 ? 24.710 -14.054 -39.899 1.00 23.43 107 VAL A CA 1
ATOM 772 C C . VAL A 1 107 ? 24.117 -13.145 -40.976 1.00 22.72 107 VAL A C 1
ATOM 773 O O . VAL A 1 107 ? 24.850 -12.538 -41.756 1.00 23.34 107 VAL A O 1
ATOM 777 N N . SER A 1 108 ? 22.792 -13.060 -41.027 1.00 18.99 108 SER A N 1
ATOM 778 C CA . SER A 1 108 ? 22.126 -12.281 -42.066 1.00 15.73 108 SER A CA 1
ATOM 779 C C . SER A 1 108 ? 21.930 -10.839 -41.620 1.00 15.03 108 SER A C 1
ATOM 780 O O . SER A 1 108 ? 21.783 -9.932 -42.433 1.00 17.24 108 SER A O 1
ATOM 783 N N . SER A 1 109 ? 21.921 -10.632 -40.315 1.00 14.48 109 SER A N 1
ATOM 784 C CA . SER A 1 109 ? 21.829 -9.293 -39.779 1.00 12.68 109 SER A CA 1
ATOM 785 C C . SER A 1 109 ? 22.331 -9.271 -38.353 1.00 18.80 109 SER A C 1
ATOM 786 O O . SER A 1 109 ? 22.221 -10.244 -37.604 1.00 17.04 109 SER A O 1
ATOM 789 N N . TYR A 1 110 ? 22.915 -8.144 -38.003 1.00 13.56 110 TYR A N 1
ATOM 790 C CA . TYR A 1 110 ? 23.340 -7.902 -36.660 1.00 11.80 110 TYR A CA 1
ATOM 791 C C . TYR A 1 110 ? 22.807 -6.529 -36.333 1.00 15.49 110 TYR A C 1
ATOM 792 O O . TYR A 1 110 ? 22.965 -5.593 -37.118 1.00 14.96 110 TYR A O 1
ATOM 801 N N . GLN A 1 111 ? 22.148 -6.407 -35.190 1.00 12.05 111 GLN A N 1
ATOM 802 C CA . GLN A 1 111 ? 21.666 -5.105 -34.750 1.00 16.87 111 GLN A CA 1
ATOM 803 C C . GLN A 1 111 ? 22.188 -4.823 -33.365 1.00 14.02 111 GLN A C 1
ATOM 804 O O . GLN A 1 111 ? 22.421 -5.750 -32.582 1.00 12.67 111 GLN A O 1
ATOM 810 N N . CYS A 1 112 ? 22.369 -3.541 -33.073 1.00 11.85 112 CYS A N 1
ATOM 811 C CA . CYS A 1 112 ? 22.887 -3.127 -31.785 1.00 18.24 112 CYS A CA 1
ATOM 812 C C . CYS A 1 112 ? 22.093 -1.958 -31.246 1.00 16.62 112 CYS A C 1
ATOM 813 O O . CYS A 1 112 ? 21.529 -1.194 -32.018 1.00 24.69 112 CYS A O 1
ATOM 816 N N . SER A 1 113 ? 22.051 -1.821 -29.925 1.00 11.62 113 SER A N 1
ATOM 817 C CA . SER A 1 113 ? 21.278 -0.758 -29.300 1.00 14.34 113 SER A CA 1
ATOM 818 C C . SER A 1 113 ? 21.564 -0.691 -27.808 1.00 17.69 113 SER A C 1
ATOM 819 O O . SER A 1 113 ? 21.837 -1.710 -27.185 1.00 29.83 113 SER A O 1
ATOM 822 N N . GLY A 1 114 ? 21.509 0.507 -27.237 1.00 15.14 114 GLY A N 1
ATOM 823 C CA . GLY A 1 114 ? 21.831 0.687 -25.835 1.00 23.03 114 GLY A CA 1
ATOM 824 C C . GLY A 1 114 ? 20.833 1.523 -25.061 1.00 41.83 114 GLY A C 1
ATOM 825 O O . GLY A 1 114 ? 20.646 2.704 -25.355 1.00 33.03 114 GLY A O 1
ATOM 826 N N . ALA A 1 115 ? 20.209 0.899 -24.061 1.00 66.39 115 ALA A N 1
ATOM 827 C CA . ALA A 1 115 ? 19.206 1.535 -23.219 1.00 78.12 115 ALA A CA 1
ATOM 828 C C . ALA A 1 115 ? 19.585 2.916 -22.713 1.00 68.24 115 ALA A C 1
ATOM 829 O O . ALA A 1 115 ? 18.737 3.807 -22.630 1.00 80.53 115 ALA A O 1
ATOM 830 N N . THR A 1 116 ? 20.856 3.091 -22.363 1.00 59.60 116 THR A N 1
ATOM 831 C CA . THR A 1 116 ? 21.375 4.399 -22.004 1.00 61.11 116 THR A CA 1
ATOM 832 C C . THR A 1 116 ? 21.804 4.564 -20.562 1.00 55.99 116 THR A C 1
ATOM 833 O O . THR A 1 116 ? 22.959 4.913 -20.285 1.00 32.76 116 THR A O 1
ATOM 834 N N . GLY A 1 117 ? 20.865 4.326 -19.650 1.00 57.39 117 GLY A N 1
ATOM 835 C CA . GLY A 1 117 ? 21.110 4.467 -18.229 1.00 57.56 117 GLY A CA 1
ATOM 836 C C . GLY A 1 117 ? 20.013 3.817 -17.407 1.00 64.22 117 GLY A C 1
ATOM 837 O O . GLY A 1 117 ? 19.130 4.500 -16.882 1.00 60.58 117 GLY A O 1
ATOM 838 N N . GLY A 1 118 ? 20.078 2.492 -17.297 1.00 66.20 118 GLY A N 1
ATOM 839 C CA . GLY A 1 118 ? 19.105 1.723 -16.544 1.00 72.93 118 GLY A CA 1
ATOM 840 C C . GLY A 1 118 ? 19.539 0.273 -16.453 1.00 82.13 118 GLY A C 1
ATOM 841 O O . GLY A 1 118 ? 20.348 -0.094 -15.602 1.00 73.06 118 GLY A O 1
ATOM 842 N N . SER A 1 119 ? 18.992 -0.557 -17.333 1.00 84.34 119 SER A N 1
ATOM 843 C CA . SER A 1 119 ? 19.427 -1.940 -17.442 1.00 60.63 119 SER A CA 1
ATOM 844 C C . SER A 1 119 ? 20.900 -1.943 -17.795 1.00 55.35 119 SER A C 1
ATOM 845 O O . SER A 1 119 ? 21.368 -1.067 -18.521 1.00 73.33 119 SER A O 1
ATOM 848 N N . ASP A 1 120 ? 21.641 -2.916 -17.282 1.00 44.90 120 ASP A N 1
ATOM 849 C CA . ASP A 1 120 ? 23.054 -3.008 -17.621 1.00 52.84 120 ASP A CA 1
ATOM 850 C C . ASP A 1 120 ? 23.210 -3.792 -18.912 1.00 41.65 120 ASP A C 1
ATOM 851 O O . ASP A 1 120 ? 22.328 -4.570 -19.290 1.00 38.12 120 ASP A O 1
ATOM 856 N N . ARG A 1 121 ? 24.331 -3.567 -19.589 1.00 46.91 121 ARG A N 1
ATOM 857 C CA . ARG A 1 121 ? 24.641 -4.273 -20.815 1.00 30.84 121 ARG A CA 1
ATOM 858 C C . ARG A 1 121 ? 23.721 -3.881 -21.949 1.00 25.81 121 ARG A C 1
ATOM 859 O O . ARG A 1 121 ? 22.507 -4.049 -21.852 1.00 37.72 121 ARG A O 1
ATOM 860 N N . PRO A 1 122 ? 24.299 -3.352 -23.034 1.00 20.90 122 PRO A N 1
ATOM 861 C CA . PRO A 1 122 ? 23.578 -3.097 -24.281 1.00 16.35 122 PRO A CA 1
ATOM 862 C C . PRO A 1 122 ? 22.995 -4.398 -24.771 1.00 17.26 122 PRO A C 1
ATOM 863 O O . PRO A 1 122 ? 23.346 -5.456 -24.264 1.00 19.53 122 PRO A O 1
ATOM 867 N N . GLN A 1 123 ? 22.128 -4.333 -25.762 1.00 15.25 123 GLN A N 1
ATOM 868 C CA . GLN A 1 123 ? 21.474 -5.535 -26.226 1.00 17.36 123 GLN A CA 1
ATOM 869 C C . GLN A 1 123 ? 21.566 -5.649 -27.735 1.00 18.63 123 GLN A C 1
ATOM 870 O O . GLN A 1 123 ? 21.332 -4.687 -28.463 1.00 22.04 123 GLN A O 1
ATOM 876 N N . GLU A 1 124 ? 21.928 -6.831 -28.206 1.00 17.28 124 GLU A N 1
ATOM 877 C CA . GLU A 1 124 ? 21.971 -7.066 -29.637 1.00 20.24 124 GLU A CA 1
ATOM 878 C C . GLU A 1 124 ? 20.978 -8.141 -30.066 1.00 24.87 124 GLU A C 1
ATOM 879 O O . GLU A 1 124 ? 20.632 -9.045 -29.291 1.00 14.27 124 GLU A O 1
ATOM 885 N N . THR A 1 125 ? 20.522 -8.017 -31.309 1.00 22.08 125 THR A N 1
ATOM 886 C CA . THR A 1 125 ? 19.614 -8.984 -31.908 1.00 19.04 125 THR A CA 1
ATOM 887 C C . THR A 1 125 ? 20.199 -9.520 -33.200 1.00 12.19 125 THR A C 1
ATOM 888 O O . THR A 1 125 ? 20.465 -8.763 -34.125 1.00 15.44 125 THR A O 1
ATOM 892 N N . ILE A 1 126 ? 20.393 -10.831 -33.259 1.00 8.90 126 ILE A N 1
ATOM 893 C CA . ILE A 1 126 ? 21.051 -11.448 -34.402 1.00 12.06 126 ILE A CA 1
ATOM 894 C C . ILE A 1 126 ? 20.165 -12.417 -35.187 1.00 19.54 126 ILE A C 1
ATOM 895 O O . ILE A 1 126 ? 19.494 -13.285 -34.619 1.00 17.50 126 ILE A O 1
ATOM 900 N N . ASP A 1 127 ? 20.187 -12.274 -36.507 1.00 16.54 127 ASP A N 1
ATOM 901 C CA . ASP A 1 127 ? 19.462 -13.182 -37.374 1.00 15.43 127 ASP A CA 1
ATOM 902 C C . ASP A 1 127 ? 20.422 -14.142 -38.060 1.00 20.24 127 ASP A C 1
ATOM 903 O O . ASP A 1 127 ?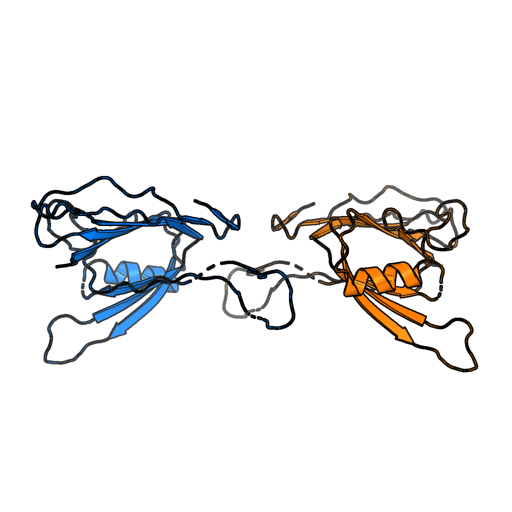 21.359 -13.732 -38.746 1.00 21.38 127 ASP A O 1
ATOM 908 N N . PHE A 1 128 ? 20.173 -15.428 -37.851 1.00 23.38 128 PHE A N 1
ATOM 909 C CA . PHE A 1 128 ? 21.010 -16.485 -38.375 1.00 14.95 128 PHE A CA 1
ATOM 910 C C . PHE A 1 128 ? 20.331 -17.216 -39.521 1.00 22.21 128 PHE A C 1
ATOM 911 O O . PHE A 1 128 ? 19.369 -17.959 -39.312 1.00 21.57 128 PHE A O 1
ATOM 919 N N . ALA A 1 129 ? 20.825 -16.992 -40.736 1.00 18.78 129 ALA A N 1
ATOM 920 C CA . ALA A 1 129 ? 20.372 -17.760 -41.892 1.00 19.49 129 ALA A CA 1
ATOM 921 C C . ALA A 1 129 ? 21.120 -19.100 -41.970 1.00 16.24 129 ALA A C 1
ATOM 922 O O . ALA A 1 129 ? 22.253 -19.206 -41.504 1.00 12.83 129 ALA A O 1
ATOM 924 N N . TYR A 1 130 ? 20.485 -20.117 -42.549 1.00 13.76 130 TYR A N 1
ATOM 925 C CA . TYR A 1 130 ? 21.047 -21.473 -42.546 1.00 18.16 130 TYR A CA 1
ATOM 926 C C . TYR A 1 130 ? 20.619 -22.333 -43.742 1.00 20.58 130 TYR A C 1
ATOM 927 O O . TYR A 1 130 ? 19.913 -21.870 -44.634 1.00 24.54 130 TYR A O 1
ATOM 936 N N . LYS A 1 131 ? 21.063 -23.586 -43.762 1.00 19.74 131 LYS A N 1
ATOM 937 C CA . LYS A 1 131 ? 20.684 -24.510 -44.827 1.00 17.23 131 LYS A CA 1
ATOM 938 C C . LYS A 1 131 ? 19.918 -25.703 -44.278 1.00 24.69 131 LYS A C 1
ATOM 939 O O . LYS A 1 131 ? 18.964 -26.171 -44.899 1.00 25.26 131 LYS A O 1
ATOM 945 N N . GLU A 1 132 ? 20.342 -26.195 -43.116 1.00 19.64 132 GLU A N 1
ATOM 946 C CA . GLU A 1 132 ? 19.767 -27.407 -42.543 1.00 21.93 132 GLU A CA 1
ATOM 947 C C . GLU A 1 132 ? 19.652 -27.308 -41.021 1.00 19.81 132 GLU A C 1
ATOM 948 O O . GLU A 1 132 ? 20.258 -26.438 -40.409 1.00 24.97 132 GLU A O 1
ATOM 954 N N . VAL A 1 133 ? 18.882 -28.204 -40.412 1.00 22.13 133 VAL A N 1
ATOM 955 C CA . VAL A 1 133 ? 18.582 -28.093 -38.988 1.00 17.15 133 VAL A CA 1
ATOM 956 C C . VAL A 1 133 ? 17.864 -29.314 -38.432 1.00 19.99 133 VAL A C 1
ATOM 957 O O . VAL A 1 133 ? 17.269 -30.083 -39.179 1.00 25.84 133 VAL A O 1
ATOM 961 N N . THR A 1 134 ? 17.886 -29.451 -37.106 1.00 22.57 134 THR A N 1
ATOM 962 C CA . THR A 1 134 ? 17.320 -30.605 -36.411 1.00 21.01 134 THR A CA 1
ATOM 963 C C . THR A 1 134 ? 16.678 -30.221 -35.075 1.00 21.81 134 THR A C 1
ATOM 964 O O . THR A 1 134 ? 17.202 -29.381 -34.360 1.00 22.44 134 THR A O 1
ATOM 968 N N . TRP A 1 135 ? 15.551 -30.840 -34.725 1.00 34.17 135 TRP A N 1
ATOM 969 C CA . TRP A 1 135 ? 14.846 -30.449 -33.498 1.00 31.85 135 TRP A CA 1
ATOM 970 C C . TRP A 1 135 ? 15.391 -31.067 -32.208 1.00 24.12 135 TRP A C 1
ATOM 971 O O . TRP A 1 135 ? 16.023 -30.376 -31.417 1.00 27.37 135 TRP A O 1
ATOM 982 N N . GLU A 1 136 ? 15.112 -32.348 -31.982 1.00 17.97 136 GLU A N 1
ATOM 983 C CA . GLU A 1 136 ? 15.503 -33.022 -30.733 1.00 15.66 136 GLU A CA 1
ATOM 984 C C . GLU A 1 136 ? 14.917 -32.383 -29.477 1.00 17.25 136 GLU A C 1
ATOM 985 O O . GLU A 1 136 ? 15.221 -31.238 -29.132 1.00 17.16 136 GLU A O 1
ATOM 991 N N . TYR A 1 137 ? 14.092 -33.154 -28.786 1.00 18.28 137 TYR A N 1
ATOM 992 C CA . TYR A 1 137 ? 13.489 -32.743 -27.530 1.00 14.33 137 TYR A CA 1
ATOM 993 C C . TYR A 1 137 ? 13.672 -33.853 -26.494 1.00 28.51 137 TYR A C 1
ATOM 994 O O . TYR A 1 137 ? 13.769 -35.030 -26.843 1.00 29.86 137 TYR A O 1
ATOM 1003 N N . VAL A 1 138 ? 13.704 -33.480 -25.222 1.00 21.97 138 VAL A N 1
ATOM 1004 C CA . VAL A 1 138 ? 13.804 -34.452 -24.144 1.00 20.85 138 VAL A CA 1
ATOM 1005 C C . VAL A 1 138 ? 12.850 -34.090 -23.014 1.00 25.98 138 VAL A C 1
ATOM 1006 O O . VAL A 1 138 ? 12.953 -33.004 -22.446 1.00 34.99 138 VAL A O 1
ATOM 1010 N N . PRO A 1 139 ? 11.912 -34.996 -22.686 1.00 21.86 139 PRO A N 1
ATOM 1011 C CA . PRO A 1 139 ? 11.008 -34.888 -21.535 1.00 22.27 139 PRO A CA 1
ATOM 1012 C C . PRO A 1 139 ? 11.769 -34.899 -20.212 1.00 32.18 139 PRO A C 1
ATOM 1013 O O . PRO A 1 139 ? 12.974 -35.162 -20.197 1.00 34.62 139 PRO A O 1
ATOM 1017 N N . GLN A 1 140 ? 11.069 -34.629 -19.114 1.00 29.28 140 GLN A N 1
ATOM 1018 C CA . GLN A 1 140 ? 11.686 -34.634 -17.790 1.00 27.43 140 GLN A CA 1
ATOM 1019 C C . GLN A 1 140 ? 10.793 -35.359 -16.784 1.00 29.97 140 GLN A C 1
ATOM 1020 O O . GLN A 1 140 ? 9.595 -35.081 -16.685 1.00 30.21 140 GLN A O 1
ATOM 1026 N N . ASP A 1 141 ? 11.380 -36.300 -16.051 1.00 48.51 141 ASP A N 1
ATOM 1027 C CA . ASP A 1 141 ? 10.655 -37.037 -15.018 1.00 63.65 141 ASP A CA 1
ATOM 1028 C C . ASP A 1 141 ? 10.285 -36.118 -13.860 1.00 49.58 141 ASP A C 1
ATOM 1029 O O . ASP A 1 141 ? 11.152 -35.464 -13.284 1.00 51.36 141 ASP A O 1
ATOM 1031 N N . GLN A 1 142 ? 8.997 -36.068 -13.528 1.00 29.59 142 GLN A N 1
ATOM 1032 C CA . GLN A 1 142 ? 8.545 -35.338 -12.361 1.00 33.68 142 GLN A CA 1
ATOM 1033 C C . GLN A 1 142 ? 9.424 -35.629 -11.155 1.00 42.68 142 GLN A C 1
ATOM 1034 O O . GLN A 1 142 ? 9.484 -34.839 -10.213 1.00 29.99 142 GLN A O 1
ATOM 1035 N N . ASN A 1 143 ? 10.105 -36.773 -11.189 1.00 64.34 143 ASN A N 1
ATOM 1036 C CA . ASN A 1 143 ? 11.041 -37.150 -10.147 1.00 52.53 143 ASN A CA 1
ATOM 1037 C C . ASN A 1 143 ? 12.355 -36.410 -10.292 1.00 52.29 143 ASN A C 1
ATOM 1038 O O . ASN A 1 143 ? 13.372 -36.824 -9.733 1.00 46.59 143 ASN A O 1
ATOM 1039 N N . GLY A 1 144 ? 12.323 -35.314 -11.050 1.00 53.66 144 GLY A N 1
ATOM 1040 C CA . GLY A 1 144 ? 13.488 -34.484 -11.291 1.00 37.72 144 GLY A CA 1
ATOM 1041 C C . GLY A 1 144 ? 14.268 -34.868 -12.537 1.00 45.51 144 GLY A C 1
ATOM 1042 O O . GLY A 1 144 ? 14.536 -34.028 -13.387 1.00 44.85 144 GLY A O 1
ATOM 1043 N N . LYS A 1 145 ? 14.625 -36.144 -12.648 1.00 61.64 145 LYS A N 1
ATOM 1044 C CA . LYS A 1 145 ? 15.487 -36.621 -13.717 1.00 54.49 145 LYS A CA 1
ATOM 1045 C C . LYS A 1 145 ? 14.883 -36.544 -15.107 1.00 48.70 145 LYS A C 1
ATOM 1046 O O . LYS A 1 145 ? 13.713 -36.201 -15.266 1.00 41.43 145 LYS A O 1
ATOM 1047 N N . ALA A 1 146 ? 15.684 -36.875 -16.118 1.00 39.91 146 ALA A N 1
ATOM 1048 C CA . ALA A 1 146 ? 15.235 -36.812 -17.507 1.00 30.73 146 ALA A CA 1
ATOM 1049 C C . ALA A 1 146 ? 14.510 -38.077 -17.943 1.00 43.19 146 ALA A C 1
ATOM 1050 O O . ALA A 1 146 ? 14.362 -39.031 -17.176 1.00 52.24 146 ALA A O 1
ATOM 1052 N N . GLY A 1 147 ? 14.057 -38.077 -19.189 1.00 32.79 147 GLY A N 1
ATOM 1053 C CA . GLY A 1 147 ? 13.399 -39.243 -19.758 1.00 40.88 147 GLY A CA 1
ATOM 1054 C C . GLY A 1 147 ? 14.002 -39.527 -21.126 1.00 33.02 147 GLY A C 1
ATOM 1055 O O . GLY A 1 147 ? 15.017 -38.943 -21.489 1.00 45.10 147 GLY A O 1
ATOM 1056 N N . GLY A 1 148 ? 13.385 -40.424 -21.882 1.00 21.36 148 GLY A N 1
ATOM 1057 C CA . GLY A 1 148 ? 13.886 -40.756 -23.201 1.00 21.62 148 GLY A CA 1
ATOM 1058 C C . GLY A 1 148 ? 13.895 -39.566 -24.141 1.00 21.26 148 GLY A C 1
ATOM 1059 O O . GLY A 1 148 ? 13.047 -38.687 -24.055 1.00 25.68 148 GLY A O 1
ATOM 1060 N N . LYS A 1 149 ? 14.864 -39.533 -25.044 1.00 22.78 149 LYS A N 1
ATOM 1061 C CA . LYS A 1 149 ? 14.944 -38.455 -26.024 1.00 36.38 149 LYS A CA 1
ATOM 1062 C C . LYS A 1 149 ? 13.997 -38.686 -27.195 1.00 34.18 149 LYS A C 1
ATOM 1063 O O . LYS A 1 149 ? 13.849 -39.812 -27.666 1.00 33.62 149 LYS A O 1
ATOM 1069 N N . ILE A 1 150 ? 13.373 -37.611 -27.672 1.00 35.50 150 ILE A N 1
ATOM 1070 C CA . ILE A 1 150 ? 12.367 -37.728 -28.722 1.00 37.28 150 ILE A CA 1
ATOM 1071 C C . ILE A 1 150 ? 12.941 -37.545 -30.121 1.00 34.25 150 ILE A C 1
ATOM 1072 O O . ILE A 1 150 ? 13.247 -36.426 -30.539 1.00 19.21 150 ILE A O 1
ATOM 1077 N N . GLY A 1 151 ? 13.049 -38.679 -30.819 1.00 54.34 151 GLY A N 1
ATOM 1078 C CA . GLY A 1 151 ? 13.655 -38.816 -32.149 1.00 61.84 151 GLY A CA 1
ATOM 1079 C C . GLY A 1 151 ? 14.076 -37.511 -32.821 1.00 39.13 151 GLY A C 1
ATOM 1080 O O . GLY A 1 151 ? 13.234 -36.741 -33.287 1.00 40.50 151 GLY A O 1
ATOM 1081 N N . PRO A 1 152 ? 15.393 -37.265 -32.864 1.00 25.16 152 PRO A N 1
ATOM 1082 C CA . PRO A 1 152 ? 16.016 -36.155 -33.594 1.00 28.53 152 PRO A CA 1
ATOM 1083 C C . PRO A 1 152 ? 15.576 -36.120 -35.052 1.00 28.69 152 PRO A C 1
ATOM 1084 O O . PRO A 1 152 ? 15.966 -36.972 -35.851 1.00 45.07 152 PRO A O 1
ATOM 1088 N N . GLU A 1 153 ? 14.765 -35.135 -35.400 1.00 24.99 153 GLU A N 1
ATOM 1089 C CA . GLU A 1 153 ? 14.324 -34.991 -36.776 1.00 26.11 153 GLU A CA 1
ATOM 1090 C C . GLU A 1 153 ? 14.677 -33.596 -37.270 1.00 34.32 153 GLU A C 1
ATOM 1091 O O . GLU A 1 153 ? 15.214 -32.783 -36.514 1.00 33.53 153 GLU A O 1
ATOM 1097 N N . GLY A 1 154 ? 14.397 -33.323 -38.538 1.00 20.76 154 GLY A N 1
ATOM 1098 C CA . GLY A 1 154 ? 14.814 -32.065 -39.111 1.00 20.08 154 GLY A CA 1
ATOM 1099 C C . GLY A 1 154 ? 14.521 -31.988 -40.585 1.00 19.03 154 GLY A C 1
ATOM 1100 O O . GLY A 1 154 ? 13.622 -32.656 -41.070 1.00 18.96 154 GLY A O 1
ATOM 1101 N N . TRP A 1 155 ? 15.292 -31.182 -41.304 1.00 21.12 155 TRP A N 1
ATOM 1102 C CA . TRP A 1 155 ? 14.976 -30.907 -42.695 1.00 20.16 155 TRP A CA 1
ATOM 1103 C C . TRP A 1 155 ? 16.094 -30.131 -43.377 1.00 19.02 155 TRP A C 1
ATOM 1104 O O . TRP A 1 155 ? 16.898 -29.476 -42.715 1.00 19.33 155 TRP A O 1
ATOM 1115 N N . SER A 1 156 ? 16.149 -30.227 -44.704 1.00 18.94 156 SER A N 1
ATOM 1116 C CA . SER A 1 156 ? 17.183 -29.556 -45.489 1.00 19.78 156 SER A CA 1
ATOM 1117 C C . SER A 1 156 ? 16.617 -28.781 -46.657 1.00 24.50 156 SER A C 1
ATOM 1118 O O . SER A 1 156 ? 15.845 -29.315 -47.444 1.00 28.62 156 SER A O 1
ATOM 1121 N N . LEU A 1 157 ? 17.048 -27.531 -46.788 1.00 28.91 157 LEU A N 1
ATOM 1122 C CA . LEU A 1 157 ? 16.631 -26.670 -47.884 1.00 23.40 157 LEU A CA 1
ATOM 1123 C C . LEU A 1 157 ? 17.467 -26.886 -49.136 1.00 28.70 157 LEU A C 1
ATOM 1124 O O . LEU A 1 157 ? 17.214 -26.263 -50.167 1.00 34.15 157 LEU A O 1
ATOM 1129 N N . ILE A 1 158 ? 18.463 -27.764 -49.054 1.00 22.79 158 ILE A N 1
ATOM 1130 C CA . ILE A 1 158 ? 19.237 -28.095 -50.240 1.00 27.42 158 ILE A CA 1
ATOM 1131 C C . ILE A 1 158 ? 18.596 -29.272 -50.981 1.00 34.95 158 ILE A C 1
ATOM 1132 O O . ILE A 1 158 ? 18.728 -29.401 -52.197 1.00 36.45 158 ILE A O 1
ATOM 1137 N N . THR A 1 159 ? 17.894 -30.122 -50.240 1.00 27.90 159 THR A N 1
ATOM 1138 C CA . THR A 1 159 ? 17.292 -31.315 -50.812 1.00 25.41 159 THR A CA 1
ATOM 1139 C C . THR A 1 159 ? 15.764 -31.221 -50.838 1.00 37.71 159 THR A C 1
ATOM 1140 O O . THR A 1 159 ? 15.094 -31.832 -51.678 1.00 21.29 159 THR A O 1
ATOM 1144 N N . ASN A 1 160 ? 15.219 -30.437 -49.914 1.00 41.43 160 ASN A N 1
ATOM 1145 C CA . ASN A 1 160 ? 13.786 -30.430 -49.673 1.00 25.94 160 ASN A CA 1
ATOM 1146 C C . ASN A 1 160 ? 13.362 -31.842 -49.329 1.00 29.48 160 ASN A C 1
ATOM 1147 O O . ASN A 1 160 ? 12.395 -32.363 -49.869 1.00 37.63 160 ASN A O 1
ATOM 1152 N N . LYS A 1 161 ? 14.131 -32.470 -48.447 1.00 28.81 161 LYS A N 1
ATOM 1153 C CA . LYS A 1 161 ? 13.771 -33.759 -47.874 1.00 29.41 161 LYS A CA 1
ATOM 1154 C C . LYS A 1 161 ? 13.874 -33.639 -46.354 1.00 31.33 161 LYS A C 1
ATOM 1155 O O . LYS A 1 161 ? 14.321 -32.610 -45.833 1.00 22.15 161 LYS A O 1
ATOM 1161 N N . LYS A 1 162 ? 13.478 -34.699 -45.653 1.00 27.17 162 LYS A N 1
ATOM 1162 C CA . LYS A 1 162 ? 13.482 -34.711 -44.197 1.00 22.39 162 LYS A CA 1
ATOM 1163 C C . LYS A 1 162 ? 14.873 -34.947 -43.611 1.00 28.73 162 LYS A C 1
ATOM 1164 O O . LYS A 1 162 ? 15.827 -35.244 -44.335 1.00 18.71 162 LYS A O 1
ATOM 1166 N N . LYS A 1 163 ? 14.949 -34.820 -42.285 1.00 32.74 163 LYS A N 1
ATOM 1167 C CA . LYS A 1 163 ? 16.157 -35.060 -41.488 1.00 27.11 163 LYS A CA 1
ATOM 1168 C C . LYS A 1 163 ? 17.466 -34.636 -42.158 1.00 41.74 163 LYS A C 1
ATOM 1169 O O . LYS A 1 163 ? 18.490 -35.313 -42.009 1.00 55.85 163 LYS A O 1
ATOM 1172 N N . ALA B 1 2 ? 10.525 -23.579 -94.493 1.00 75.38 2 ALA B N 1
ATOM 1173 C CA . ALA B 1 2 ? 11.594 -23.206 -93.578 1.00 60.05 2 ALA B CA 1
ATOM 1174 C C . ALA B 1 2 ? 11.159 -23.322 -92.123 1.00 42.66 2 ALA B C 1
ATOM 1175 O O . ALA B 1 2 ? 10.031 -22.986 -91.780 1.00 38.24 2 ALA B O 1
ATOM 1177 N N . PHE B 1 3 ? 12.059 -23.819 -91.279 1.00 38.64 3 PHE B N 1
ATOM 1178 C CA . PHE B 1 3 ? 11.811 -23.909 -89.845 1.00 32.82 3 PHE B CA 1
ATOM 1179 C C . PHE B 1 3 ? 10.451 -24.523 -89.508 1.00 31.77 3 PHE B C 1
ATOM 1180 O O . PHE B 1 3 ? 9.665 -23.924 -88.774 1.00 38.55 3 PHE B O 1
ATOM 1182 N N . ASP B 1 4 ? 10.179 -25.711 -90.047 1.00 22.80 4 ASP B N 1
ATOM 1183 C CA . ASP B 1 4 ? 8.976 -26.464 -89.712 1.00 12.84 4 ASP B CA 1
ATOM 1184 C C . ASP B 1 4 ? 9.110 -27.114 -88.340 1.00 14.10 4 ASP B C 1
ATOM 1185 O O . ASP B 1 4 ? 10.038 -27.880 -88.106 1.00 22.48 4 ASP B O 1
ATOM 1190 N N . THR B 1 5 ? 8.175 -26.816 -87.441 1.00 10.86 5 THR B N 1
ATOM 1191 C CA . THR B 1 5 ? 8.268 -27.260 -86.053 1.00 11.51 5 THR B CA 1
ATOM 1192 C C . THR B 1 5 ? 7.265 -28.361 -85.680 1.00 14.72 5 THR B C 1
ATOM 1193 O O . THR B 1 5 ? 6.059 -28.215 -85.884 1.00 17.27 5 THR B O 1
ATOM 1197 N N . TYR B 1 6 ? 7.765 -29.454 -85.116 1.00 17.25 6 TYR B N 1
ATOM 1198 C CA . TYR B 1 6 ? 6.900 -30.531 -84.649 1.00 20.47 6 TYR B CA 1
ATOM 1199 C C . TYR B 1 6 ? 7.115 -30.786 -83.166 1.00 17.30 6 TYR B C 1
ATOM 1200 O O . TYR B 1 6 ? 8.172 -30.482 -82.620 1.00 16.43 6 TYR B O 1
ATOM 1209 N N . ILE B 1 7 ? 6.111 -31.362 -82.519 1.00 23.73 7 ILE B N 1
ATOM 1210 C CA . ILE B 1 7 ? 6.200 -31.624 -81.088 1.00 29.36 7 ILE B CA 1
ATOM 1211 C C . ILE B 1 7 ? 5.491 -32.919 -80.682 1.00 23.36 7 ILE B C 1
ATOM 1212 O O . ILE B 1 7 ? 4.367 -33.179 -81.111 1.00 20.67 7 ILE B O 1
ATOM 1217 N N . LYS B 1 8 ? 6.155 -33.721 -79.849 1.00 22.64 8 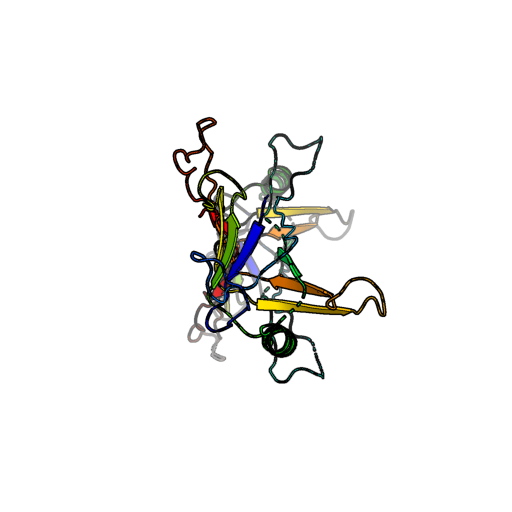LYS B N 1
ATOM 1218 C CA . LYS B 1 8 ? 5.642 -35.036 -79.460 1.00 25.53 8 LYS B CA 1
ATOM 1219 C C . LYS B 1 8 ? 5.326 -35.218 -77.978 1.00 28.30 8 LYS B C 1
ATOM 1220 O O . LYS B 1 8 ? 6.118 -34.872 -77.104 1.00 20.72 8 LYS B O 1
ATOM 1226 N N . LEU B 1 9 ? 4.155 -35.796 -77.722 1.00 46.72 9 LEU B N 1
ATOM 1227 C CA . LEU B 1 9 ? 3.676 -36.095 -76.374 1.00 27.91 9 LEU B CA 1
ATOM 1228 C C . LEU B 1 9 ? 3.394 -37.578 -76.238 1.00 28.30 9 LEU B C 1
ATOM 1229 O O . LEU B 1 9 ? 2.892 -38.204 -77.165 1.00 28.01 9 LEU B O 1
ATOM 1234 N N . ASP B 1 10 ? 3.690 -38.125 -75.064 1.00 32.48 10 ASP B N 1
ATOM 1235 C CA . ASP B 1 10 ? 3.510 -39.545 -74.806 1.00 26.89 10 ASP B CA 1
ATOM 1236 C C . ASP B 1 10 ? 2.045 -39.945 -74.816 1.00 27.96 10 ASP B C 1
ATOM 1237 O O . ASP B 1 10 ? 1.255 -39.479 -73.996 1.00 24.75 10 ASP B O 1
ATOM 1242 N N . LYS B 1 11 ? 1.699 -40.814 -75.763 1.00 28.20 11 LYS B N 1
ATOM 1243 C CA . LYS B 1 11 ? 0.326 -41.281 -75.952 1.00 32.65 11 LYS B CA 1
ATOM 1244 C C . LYS B 1 11 ? -0.644 -40.128 -76.228 1.00 31.45 11 LYS B C 1
ATOM 1245 O O . LYS B 1 11 ? -1.677 -40.007 -75.567 1.00 33.28 11 LYS B O 1
ATOM 1251 N N . VAL B 1 12 ? -0.299 -39.290 -77.209 1.00 28.10 12 VAL B N 1
ATOM 1252 C CA . VAL B 1 12 ? -1.110 -38.127 -77.588 1.00 24.48 12 VAL B CA 1
ATOM 1253 C C . VAL B 1 12 ? -0.962 -37.807 -79.076 1.00 22.27 12 VAL B C 1
ATOM 1254 O O . VAL B 1 12 ? -0.296 -36.848 -79.461 1.00 22.12 12 VAL B O 1
ATOM 1258 N N . ASP B 1 13 ? -1.600 -38.612 -79.913 1.00 25.29 13 ASP B N 1
ATOM 1259 C CA . ASP B 1 13 ? -1.463 -38.473 -81.362 1.00 30.69 13 ASP B CA 1
ATOM 1260 C C . ASP B 1 13 ? -1.915 -37.120 -81.902 1.00 28.77 13 ASP B C 1
ATOM 1261 O O . ASP B 1 13 ? -3.084 -36.744 -81.780 1.00 26.82 13 ASP B O 1
ATOM 1266 N N . GLY B 1 14 ? -0.982 -36.406 -82.519 1.00 22.52 14 GLY B N 1
ATOM 1267 C CA . GLY B 1 14 ? -1.316 -35.213 -83.269 1.00 19.32 14 GLY B CA 1
ATOM 1268 C C . GLY B 1 14 ? -1.713 -35.631 -84.665 1.00 21.36 14 GLY B C 1
ATOM 1269 O O . GLY B 1 14 ? -2.219 -36.733 -84.858 1.00 28.16 14 GLY B O 1
ATOM 1270 N N . GLU B 1 15 ? -1.449 -34.778 -85.647 1.00 21.02 15 GLU B N 1
ATOM 1271 C CA . GLU B 1 15 ? -1.996 -34.970 -86.986 1.00 26.07 15 GLU B CA 1
ATOM 1272 C C . GLU B 1 15 ? -0.951 -34.942 -88.104 1.00 21.21 15 GLU B C 1
ATOM 1273 O O . GLU B 1 15 ? -1.298 -35.072 -89.275 1.00 16.41 15 GLU B O 1
ATOM 1279 N N . SER B 1 16 ? 0.321 -34.773 -87.758 1.00 22.94 16 SER B N 1
ATOM 1280 C CA . SER B 1 16 ? 1.344 -34.596 -88.788 1.00 26.47 16 SER B CA 1
ATOM 1281 C C . SER B 1 16 ? 1.397 -35.752 -89.778 1.00 31.99 16 SER B C 1
ATOM 1282 O O . SER B 1 16 ? 0.782 -36.796 -89.577 1.00 34.42 16 SER B O 1
ATOM 1285 N N . THR B 1 17 ? 2.147 -35.557 -90.852 1.00 24.65 17 THR B N 1
ATOM 1286 C CA . THR B 1 17 ? 2.128 -36.501 -91.948 1.00 21.61 17 THR B CA 1
ATOM 1287 C C . THR B 1 17 ? 3.508 -36.814 -92.486 1.00 30.93 17 THR B C 1
ATOM 1288 O O . THR B 1 17 ? 3.718 -37.898 -93.024 1.00 33.36 17 THR B O 1
ATOM 1292 N N . ASP B 1 18 ? 4.446 -35.879 -92.359 1.00 21.18 18 ASP B N 1
ATOM 1293 C CA . ASP B 1 18 ? 5.760 -36.109 -92.947 1.00 29.53 18 ASP B CA 1
ATOM 1294 C C . ASP B 1 18 ? 6.440 -37.342 -92.372 1.00 22.55 18 ASP B C 1
ATOM 1295 O O . ASP B 1 18 ? 6.280 -37.679 -91.196 1.00 15.29 18 ASP B O 1
ATOM 1300 N N . ASP B 1 19 ? 7.203 -38.002 -93.231 1.00 21.07 19 ASP B N 1
ATOM 1301 C CA . ASP B 1 19 ? 7.860 -39.249 -92.892 1.00 36.98 19 ASP B CA 1
ATOM 1302 C C . ASP B 1 19 ? 8.402 -39.291 -91.467 1.00 27.23 19 ASP B C 1
ATOM 1303 O O . ASP B 1 19 ? 7.984 -40.127 -90.670 1.00 29.25 19 ASP B O 1
ATOM 1308 N N . LYS B 1 20 ? 9.321 -38.387 -91.143 1.00 30.15 20 LYS B N 1
ATOM 1309 C CA . LYS B 1 20 ? 10.016 -38.433 -89.852 1.00 32.64 20 LYS B CA 1
ATOM 1310 C C . LYS B 1 20 ? 9.165 -38.037 -88.632 1.00 25.91 20 LYS B C 1
ATOM 1311 O O . LYS B 1 20 ? 9.591 -38.223 -87.491 1.00 17.85 20 LYS B O 1
ATOM 1313 N N . HIS B 1 21 ? 7.968 -37.505 -88.863 1.00 27.00 21 HIS B N 1
ATOM 1314 C CA . HIS B 1 21 ? 7.130 -37.048 -87.752 1.00 29.80 21 HIS B CA 1
ATOM 1315 C C . HIS B 1 21 ? 5.673 -37.487 -87.875 1.00 25.87 21 HIS B C 1
ATOM 1316 O O . HIS B 1 21 ? 4.760 -36.667 -87.831 1.00 25.16 21 HIS B O 1
ATOM 1323 N N . LYS B 1 22 ? 5.462 -38.790 -88.002 1.00 26.30 22 LYS B N 1
ATOM 1324 C CA . LYS B 1 22 ? 4.127 -39.325 -88.226 1.00 39.65 22 LYS B CA 1
ATOM 1325 C C . LYS B 1 22 ? 3.235 -39.176 -86.995 1.00 37.19 22 LYS B C 1
ATOM 1326 O O . LYS B 1 22 ? 3.605 -39.586 -85.895 1.00 45.72 22 LYS B O 1
ATOM 1332 N N . LYS B 1 23 ? 2.064 -38.576 -87.193 1.00 21.07 23 LYS B N 1
ATOM 1333 C CA . LYS B 1 23 ? 1.097 -38.365 -86.117 1.00 27.61 23 LYS B CA 1
ATOM 1334 C C . LYS B 1 23 ? 1.597 -37.430 -85.005 1.00 31.73 23 LYS B C 1
ATOM 1335 O O . LYS B 1 23 ? 0.940 -37.263 -83.977 1.00 25.98 23 LYS B O 1
ATOM 1341 N N . TRP B 1 24 ? 2.755 -36.817 -85.219 1.00 33.30 24 TRP B N 1
ATOM 1342 C CA . TRP B 1 24 ? 3.220 -35.745 -84.352 1.00 24.89 24 TRP B CA 1
ATOM 1343 C C . TRP B 1 24 ? 2.272 -34.562 -84.433 1.00 24.67 24 TRP B C 1
ATOM 1344 O O . TRP B 1 24 ? 1.440 -34.494 -85.332 1.00 30.77 24 TRP B O 1
ATOM 1355 N N . ILE B 1 25 ? 2.416 -33.616 -83.513 1.00 21.69 25 ILE B N 1
ATOM 1356 C CA . ILE B 1 25 ? 1.634 -32.389 -83.565 1.00 21.75 25 ILE B CA 1
ATOM 1357 C C . ILE B 1 25 ? 2.385 -31.303 -84.325 1.00 25.89 25 ILE B C 1
ATOM 1358 O O . ILE B 1 25 ? 3.485 -30.914 -83.934 1.00 24.73 25 ILE B O 1
ATOM 1363 N N . GLU B 1 26 ? 1.784 -30.808 -85.403 1.00 18.01 26 GLU B N 1
ATOM 1364 C CA . GLU B 1 26 ? 2.364 -29.707 -86.167 1.00 20.39 26 GLU B CA 1
ATOM 1365 C C . GLU B 1 26 ? 2.210 -28.374 -85.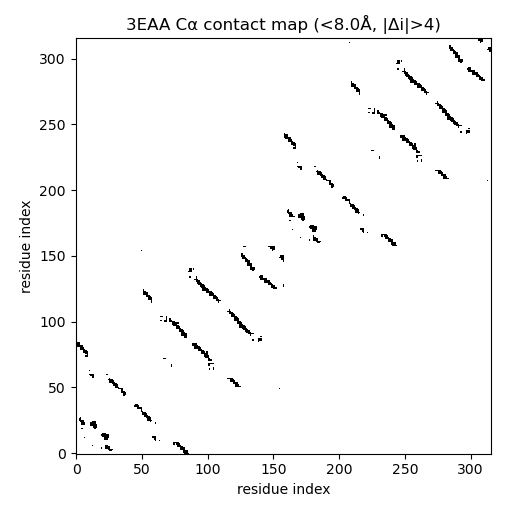418 1.00 23.12 26 GLU B C 1
ATOM 1366 O O . GLU B 1 26 ? 1.114 -28.006 -84.981 1.00 16.83 26 GLU B O 1
ATOM 1372 N N . VAL B 1 27 ? 3.313 -27.652 -85.259 1.00 19.90 27 VAL B N 1
ATOM 1373 C CA . VAL B 1 27 ? 3.275 -26.402 -84.502 1.00 20.43 27 VAL B CA 1
ATOM 1374 C C . VAL B 1 27 ? 3.912 -25.252 -85.265 1.00 15.25 27 VAL B C 1
ATOM 1375 O O . VAL B 1 27 ? 4.867 -25.446 -86.012 1.00 20.25 27 VAL B O 1
ATOM 1379 N N . LEU B 1 28 ? 3.371 -24.057 -85.065 1.00 14.25 28 LEU B N 1
ATOM 1380 C CA . LEU B 1 28 ? 3.883 -22.855 -85.702 1.00 21.43 28 LEU B CA 1
ATOM 1381 C C . LEU B 1 28 ? 5.026 -22.213 -84.914 1.00 24.76 28 LEU B C 1
ATOM 1382 O O . LEU B 1 28 ? 6.174 -22.229 -85.354 1.00 45.61 28 LEU B O 1
ATOM 1387 N N . GLY B 1 29 ? 4.715 -21.655 -83.749 1.00 16.02 29 GLY B N 1
ATOM 1388 C CA . GLY B 1 29 ? 5.726 -20.990 -82.949 1.00 24.03 29 GLY B CA 1
ATOM 1389 C C . GLY B 1 29 ? 5.944 -21.659 -81.610 1.00 13.48 29 GLY B C 1
ATOM 1390 O O . GLY B 1 29 ? 5.065 -22.342 -81.105 1.00 15.14 29 GLY B O 1
ATOM 1391 N N . PHE B 1 30 ? 7.115 -21.467 -81.021 1.00 13.21 30 PHE B N 1
ATOM 1392 C CA . PHE B 1 30 ? 7.354 -22.060 -79.711 1.00 21.21 30 PHE B CA 1
ATOM 1393 C C . PHE B 1 30 ? 7.633 -21.080 -78.564 1.00 28.93 30 PHE B C 1
ATOM 1394 O O . PHE B 1 30 ? 7.003 -21.167 -77.505 1.00 27.40 30 PHE B O 1
ATOM 1402 N N . ALA B 1 31 ? 8.571 -20.158 -78.759 1.00 17.56 31 ALA B N 1
ATOM 1403 C CA . ALA B 1 31 ? 8.913 -19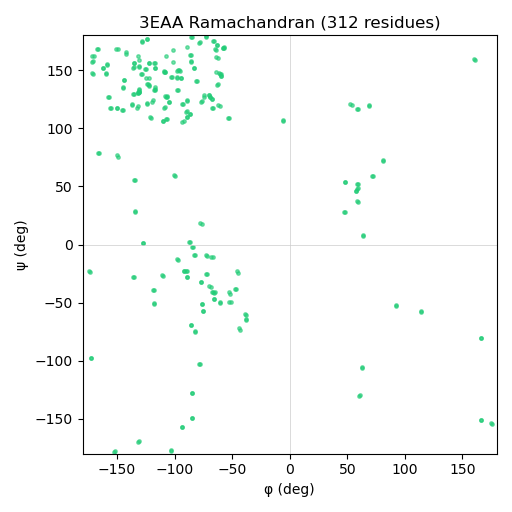.219 -77.692 1.00 14.86 31 ALA B CA 1
ATOM 1404 C C . ALA B 1 31 ? 9.278 -19.916 -76.368 1.00 17.32 31 ALA B C 1
ATOM 1405 O O . ALA B 1 31 ? 8.484 -20.640 -75.777 1.00 17.21 31 ALA B O 1
ATOM 1407 N N . TRP B 1 32 ? 10.493 -19.676 -75.902 1.00 19.17 32 TRP B N 1
ATOM 1408 C CA . TRP B 1 32 ? 11.006 -20.322 -74.705 1.00 18.65 32 TRP B CA 1
ATOM 1409 C C . TRP B 1 32 ? 12.194 -19.536 -74.190 1.00 19.92 32 TRP B C 1
ATOM 1410 O O . TRP B 1 32 ? 12.903 -18.893 -74.963 1.00 19.36 32 TRP B O 1
ATOM 1421 N N . GLY B 1 33 ? 12.427 -19.597 -72.888 1.00 16.28 33 GLY B N 1
ATOM 1422 C CA . GLY B 1 33 ? 13.439 -18.753 -72.299 1.00 18.25 33 GLY B CA 1
ATOM 1423 C C . GLY B 1 33 ? 13.976 -19.236 -70.973 1.00 24.16 33 GLY B C 1
ATOM 1424 O O . GLY B 1 33 ? 13.317 -19.958 -70.220 1.00 21.26 33 GLY B O 1
ATOM 1425 N N . ALA B 1 34 ? 15.199 -18.816 -70.690 1.00 18.65 34 ALA B N 1
ATOM 1426 C CA . ALA B 1 34 ? 15.833 -19.113 -69.427 1.00 16.01 34 ALA B CA 1
ATOM 1427 C C . ALA B 1 34 ? 16.764 -17.963 -69.116 1.00 12.83 34 ALA B C 1
ATOM 1428 O O . ALA B 1 34 ? 17.023 -17.116 -69.967 1.00 16.31 34 ALA B O 1
ATOM 1430 N N . GLY B 1 35 ? 17.258 -17.924 -67.893 1.00 8.17 35 GLY B N 1
ATOM 1431 C CA . GLY B 1 35 ? 18.190 -16.891 -67.507 1.00 11.36 35 GLY B CA 1
ATOM 1432 C C . GLY B 1 35 ? 18.215 -16.798 -66.004 1.00 15.68 35 GLY B C 1
ATOM 1433 O O . GLY B 1 35 ? 17.267 -17.228 -65.350 1.00 19.51 35 GLY B O 1
ATOM 1434 N N . ASN B 1 36 ? 19.291 -16.244 -65.460 1.00 10.17 36 ASN B N 1
ATOM 1435 C CA . ASN B 1 36 ? 19.454 -16.186 -64.023 1.00 13.00 36 ASN B CA 1
ATOM 1436 C C . ASN B 1 36 ? 19.169 -14.802 -63.469 1.00 12.76 36 ASN B C 1
ATOM 1437 O O . ASN B 1 36 ? 18.766 -13.911 -64.201 1.00 15.15 36 ASN B O 1
ATOM 1442 N N . GLU B 1 37 ? 19.344 -14.629 -62.166 1.00 14.27 37 GLU B N 1
ATOM 1443 C CA . GLU B 1 37 ? 19.062 -13.342 -61.545 1.00 22.48 37 GLU B CA 1
ATOM 1444 C C . GLU B 1 37 ? 20.327 -12.520 -61.295 1.00 27.08 37 GLU B C 1
ATOM 1445 O O . GLU B 1 37 ? 20.638 -12.146 -60.160 1.00 25.47 37 GLU B O 1
ATOM 1451 N N . CYS B 1 38 ? 21.039 -12.234 -62.382 1.00 29.73 38 CYS B N 1
ATOM 1452 C CA . CYS B 1 38 ? 22.249 -11.426 -62.342 1.00 21.35 38 CYS B CA 1
ATOM 1453 C C . CYS B 1 38 ? 21.908 -9.943 -62.442 1.00 21.02 38 CYS B C 1
ATOM 1454 O O . CYS B 1 38 ? 21.437 -9.468 -63.474 1.00 20.86 38 CYS B O 1
ATOM 1457 N N . THR B 1 39 ? 22.142 -9.220 -61.355 1.00 31.69 39 THR B N 1
ATOM 1458 C CA . THR B 1 39 ? 21.826 -7.802 -61.285 1.00 27.04 39 THR B CA 1
ATOM 1459 C C . THR B 1 39 ? 22.964 -6.968 -61.865 1.00 31.50 39 THR B C 1
ATOM 1460 O O . THR B 1 39 ? 24.080 -7.455 -62.015 1.00 41.94 39 THR B O 1
ATOM 1469 N N . GLU B 1 41 ? 24.052 -4.741 -60.198 1.00 33.40 41 GLU B N 1
ATOM 1470 C CA . GLU B 1 41 ? 24.727 -4.513 -58.929 1.00 29.96 41 GLU B CA 1
ATOM 1471 C C . GLU B 1 41 ? 25.363 -3.157 -58.689 1.00 52.10 41 GLU B C 1
ATOM 1472 O O . GLU B 1 41 ? 24.792 -2.308 -57.998 1.00 45.06 41 GLU B O 1
ATOM 1473 N N . SER B 1 42 ? 26.559 -2.965 -59.244 1.00 48.83 42 SER B N 1
ATOM 1474 C CA . SER B 1 42 ? 27.313 -1.727 -59.084 1.00 29.65 42 SER B CA 1
ATOM 1475 C C . SER B 1 42 ? 27.580 -1.449 -57.615 1.00 37.76 42 SER B C 1
ATOM 1476 O O . SER B 1 42 ? 27.363 -0.338 -57.132 1.00 35.63 42 SER B O 1
ATOM 1478 N N . GLY B 1 43 ? 28.057 -2.475 -56.915 1.00 46.45 43 GLY B N 1
ATOM 1479 C CA . GLY B 1 43 ? 28.408 -2.372 -55.503 1.00 53.20 43 GLY B CA 1
ATOM 1480 C C . GLY B 1 43 ? 29.078 -3.660 -55.008 1.00 62.91 43 GLY B C 1
ATOM 1481 O O . GLY B 1 43 ? 29.815 -3.646 -54.025 1.00 67.42 43 GLY B O 1
ATOM 1482 N N . THR B 1 44 ? 28.817 -4.770 -55.698 1.00 57.51 44 THR B N 1
ATOM 1483 C CA . THR B 1 44 ? 29.379 -6.070 -55.328 1.00 57.48 44 THR B CA 1
ATOM 1484 C C . THR B 1 44 ? 30.542 -6.470 -56.234 1.00 47.61 44 THR B C 1
ATOM 1485 O O . THR B 1 44 ? 30.524 -6.202 -57.430 1.00 40.32 44 THR B O 1
ATOM 1487 N N . GLN B 1 45 ? 31.544 -7.125 -55.657 1.00 46.28 45 GLN B N 1
ATOM 1488 C CA . GLN B 1 45 ? 32.783 -7.421 -56.375 1.00 60.06 45 GLN B CA 1
ATOM 1489 C C . GLN B 1 45 ? 32.645 -8.574 -57.374 1.00 60.08 45 GLN B C 1
ATOM 1490 O O . GLN B 1 45 ? 33.030 -8.449 -58.541 1.00 56.95 45 GLN B O 1
ATOM 1496 N N . GLY B 1 46 ? 32.109 -9.699 -56.913 1.00 63.40 46 GLY B N 1
ATOM 1497 C CA . GLY B 1 46 ? 31.830 -10.815 -57.799 1.00 46.87 46 GLY B CA 1
ATOM 1498 C C . GLY B 1 46 ? 30.632 -10.490 -58.669 1.00 48.36 46 GLY B C 1
ATOM 1499 O O . GLY B 1 46 ? 30.051 -9.411 -58.542 1.00 56.43 46 GLY B O 1
ATOM 1500 N N . LEU B 1 47 ? 30.255 -11.406 -59.553 1.00 33.22 47 LEU B N 1
ATOM 1501 C CA . LEU B 1 47 ? 29.097 -11.178 -60.402 1.00 22.60 47 LEU B CA 1
ATOM 1502 C C . LEU B 1 47 ? 27.791 -11.359 -59.623 1.00 52.71 47 LEU B C 1
ATOM 1503 O O . LEU B 1 47 ? 26.960 -10.439 -59.563 1.00 33.42 47 LEU B O 1
ATOM 1508 N N . ASN B 1 48 ? 27.622 -12.545 -59.034 1.00 49.71 48 ASN B N 1
ATOM 1509 C CA . ASN B 1 48 ? 26.448 -12.870 -58.217 1.00 46.36 48 ASN B CA 1
ATOM 1510 C C . ASN B 1 48 ? 25.253 -13.273 -59.070 1.00 36.45 48 ASN B C 1
ATOM 1511 O O . ASN B 1 48 ? 24.271 -12.538 -59.176 1.00 32.90 48 ASN B O 1
ATOM 1513 N N . THR B 1 49 ? 25.347 -14.467 -59.648 1.00 41.89 49 THR B N 1
ATOM 1514 C CA . THR B 1 49 ? 24.344 -15.005 -60.563 1.00 33.58 49 THR B CA 1
ATOM 1515 C C . THR B 1 49 ? 23.046 -15.407 -59.872 1.00 33.48 49 THR B C 1
ATOM 1516 O O . THR B 1 49 ? 21.982 -15.447 -60.497 1.00 26.83 49 THR B O 1
ATOM 1520 N N . GLY B 1 50 ? 23.142 -15.720 -58.585 1.00 41.90 50 GLY B N 1
ATOM 1521 C CA . GLY B 1 50 ? 21.983 -16.140 -57.824 1.00 34.54 50 GLY B CA 1
ATOM 1522 C C . GLY B 1 50 ? 21.372 -17.410 -58.377 1.00 34.49 50 GLY B C 1
ATOM 1523 O O . GLY B 1 50 ? 22.083 -18.354 -58.723 1.00 41.09 50 GLY B O 1
ATOM 1524 N N . LYS B 1 51 ? 20.104 -17.413 -58.608 1.00 24.93 51 LYS B N 1
ATOM 1525 C CA . LYS B 1 51 ? 19.421 -18.588 -58.830 1.00 13.90 51 LYS B CA 1
ATOM 1526 C C . LYS B 1 51 ? 19.088 -18.651 -60.239 1.00 17.72 51 LYS B C 1
ATOM 1527 O O . LYS B 1 51 ? 19.067 -17.679 -60.889 1.00 18.78 51 LYS B O 1
ATOM 1533 N N . ALA B 1 52 ? 18.766 -19.837 -60.689 1.00 22.18 52 ALA B N 1
ATOM 1534 C CA . ALA B 1 52 ? 18.569 -20.137 -62.068 1.00 22.20 52 ALA B CA 1
ATOM 1535 C C . ALA B 1 52 ? 17.163 -20.215 -62.428 1.00 26.83 52 ALA B C 1
ATOM 1536 O O . ALA B 1 52 ? 16.429 -20.809 -61.743 1.00 40.48 52 ALA B O 1
ATOM 1554 N N . SER B 1 55 ? 11.575 -20.557 -68.226 1.00 19.53 55 SER B N 1
ATOM 1555 C CA . SER B 1 55 ? 10.192 -20.219 -68.521 1.00 25.04 55 SER B CA 1
ATOM 1556 C C . SER B 1 55 ? 9.428 -21.373 -69.150 1.00 20.77 55 SER B C 1
ATOM 1557 O O . SER B 1 55 ? 10.007 -22.338 -69.641 1.00 20.01 55 SER B O 1
ATOM 1560 N N . VAL B 1 56 ? 8.110 -21.265 -69.110 1.00 18.10 56 VAL B N 1
ATOM 1561 C CA . VAL B 1 56 ? 7.254 -22.236 -69.751 1.00 16.37 56 VAL B CA 1
ATOM 1562 C C . VAL B 1 56 ? 7.552 -22.186 -71.240 1.00 18.50 56 VAL B C 1
ATOM 1563 O O . VAL B 1 56 ? 8.134 -21.213 -71.727 1.00 22.38 56 VAL B O 1
ATOM 1567 N N . LEU B 1 57 ? 7.184 -23.242 -71.958 1.00 17.51 57 LEU B N 1
ATOM 1568 C CA . LEU B 1 57 ? 7.251 -23.225 -73.410 1.00 17.10 57 LEU B CA 1
ATOM 1569 C C . LEU B 1 57 ? 5.865 -22.870 -73.925 1.00 20.97 57 LEU B C 1
ATOM 1570 O O . LEU B 1 57 ? 4.874 -23.422 -73.458 1.00 23.97 57 LEU B O 1
ATOM 1575 N N . ARG B 1 58 ? 5.792 -21.934 -74.866 1.00 21.18 58 ARG B N 1
ATOM 1576 C CA . ARG B 1 58 ? 4.505 -21.490 -75.382 1.00 21.54 58 ARG B CA 1
ATOM 1577 C C . ARG B 1 58 ? 4.289 -21.955 -76.802 1.00 22.61 58 ARG B C 1
ATOM 1578 O O . ARG B 1 58 ? 4.860 -21.416 -77.745 1.00 25.30 58 ARG B O 1
ATOM 1586 N N . VAL B 1 59 ? 3.433 -22.941 -76.965 1.00 16.26 59 VAL B N 1
ATOM 1587 C CA . VAL B 1 59 ? 3.233 -23.488 -78.282 1.00 17.16 59 VAL B CA 1
ATOM 1588 C C . VAL B 1 59 ? 2.051 -22.832 -78.968 1.00 12.86 59 VAL B C 1
ATOM 1589 O O . VAL B 1 59 ? 1.061 -22.491 -78.331 1.00 15.87 59 VAL B O 1
ATOM 1593 N N . THR B 1 60 ? 2.174 -22.636 -80.273 1.00 12.01 60 THR B N 1
ATOM 1594 C CA . THR B 1 60 ? 1.047 -22.194 -81.083 1.00 21.20 60 THR B CA 1
ATOM 1595 C C . THR B 1 60 ? 0.774 -23.202 -82.197 1.00 16.83 60 THR B C 1
ATOM 1596 O O . THR B 1 60 ? 1.698 -23.696 -82.837 1.00 15.04 60 THR B O 1
ATOM 1600 N N . LYS B 1 61 ? -0.500 -23.505 -82.416 1.00 13.77 61 LYS B N 1
ATOM 1601 C CA . LYS B 1 61 ? -0.891 -24.472 -83.432 1.00 21.48 61 LYS B CA 1
ATOM 1602 C C . LYS B 1 61 ? -2.386 -24.394 -83.721 1.00 23.31 61 LYS B C 1
ATOM 1603 O O . LYS B 1 61 ? -3.133 -23.737 -82.992 1.00 23.29 61 LYS B O 1
ATOM 1609 N N . TRP B 1 62 ? -2.813 -25.054 -84.796 1.00 21.05 62 TRP B N 1
ATOM 1610 C CA . TRP B 1 62 ? -4.223 -25.106 -85.147 1.00 15.38 62 TRP B CA 1
ATOM 1611 C C . TRP B 1 62 ? -4.912 -26.111 -84.261 1.00 17.26 62 TRP B C 1
ATOM 1612 O O . TRP B 1 62 ? -4.274 -26.802 -83.475 1.00 23.91 62 TRP B O 1
ATOM 1631 N N . ASP B 1 64 ? -6.414 -29.628 -83.848 1.00 21.88 64 ASP B N 1
ATOM 1632 C CA . ASP B 1 64 ? -6.270 -30.906 -84.495 1.00 33.13 64 ASP B CA 1
ATOM 1633 C C . ASP B 1 64 ? -6.900 -31.962 -83.618 1.00 25.65 64 ASP B C 1
ATOM 1634 O O . ASP B 1 64 ? -7.840 -31.688 -82.874 1.00 16.14 64 ASP B O 1
ATOM 1639 N N . CYS B 1 65 ? -6.367 -33.168 -83.721 1.00 23.81 65 CYS B N 1
ATOM 1640 C CA . CYS B 1 65 ? -6.883 -34.313 -83.006 1.00 28.97 65 CYS B CA 1
ATOM 1641 C C . CYS B 1 65 ? -6.328 -34.322 -81.598 1.00 21.02 65 CYS B C 1
ATOM 1642 O O . CYS B 1 65 ? -6.736 -35.122 -80.765 1.00 24.09 65 CYS B O 1
ATOM 1645 N N . ALA B 1 66 ? -5.372 -33.445 -81.335 1.00 13.21 66 ALA B N 1
ATOM 1646 C CA . ALA B 1 66 ? -4.745 -33.432 -80.024 1.00 20.59 66 ALA B CA 1
ATOM 1647 C C . ALA B 1 66 ? -5.469 -32.472 -79.111 1.00 17.68 66 ALA B C 1
ATOM 1648 O O . ALA B 1 66 ? -5.410 -32.603 -77.887 1.00 14.52 66 ALA B O 1
ATOM 1650 N N . SER B 1 67 ? -6.157 -31.514 -79.724 1.00 13.03 67 SER B N 1
ATOM 1651 C CA . SER B 1 67 ? -6.898 -30.500 -78.994 1.00 13.03 67 SER B CA 1
ATOM 1652 C C . SER B 1 67 ? -7.579 -31.061 -77.758 1.00 15.00 67 SER B C 1
ATOM 1653 O O . SER B 1 67 ? -7.245 -30.695 -76.632 1.00 12.78 67 SER B O 1
ATOM 1656 N N . VAL B 1 68 ? -8.530 -31.961 -77.969 1.00 15.56 68 VAL B N 1
ATOM 1657 C CA . VAL B 1 68 ? -9.323 -32.467 -76.860 1.00 13.35 68 VAL B CA 1
ATOM 1658 C C . VAL B 1 68 ? -8.454 -32.976 -75.714 1.00 12.49 68 VAL B C 1
ATOM 1659 O O . VAL B 1 68 ? -8.734 -32.707 -74.549 1.00 13.21 68 VAL B O 1
ATOM 1663 N N . LYS B 1 69 ? -7.392 -33.696 -76.045 1.00 11.82 69 LYS B N 1
ATOM 1664 C CA . LYS B 1 69 ? -6.506 -34.227 -75.020 1.00 15.14 69 LYS B CA 1
ATOM 1665 C C . LYS B 1 69 ? -5.757 -33.084 -74.333 1.00 15.99 69 LYS B C 1
ATOM 1666 O O . LYS B 1 69 ? -5.505 -33.107 -73.124 1.00 10.71 69 LYS B O 1
ATOM 1672 N N . LEU B 1 70 ? -5.411 -32.077 -75.120 1.00 13.04 70 LEU B N 1
ATOM 1673 C CA . LEU B 1 70 ? -4.731 -30.916 -74.591 1.00 10.65 70 LEU B CA 1
ATOM 1674 C C . LEU B 1 70 ? -5.684 -30.189 -73.677 1.00 12.92 70 LEU B C 1
ATOM 1675 O O . LEU B 1 70 ? -5.304 -29.725 -72.597 1.00 13.71 70 LEU B O 1
ATOM 1680 N N . ALA B 1 71 ? -6.939 -30.109 -74.107 1.00 14.12 71 ALA B N 1
ATOM 1681 C CA . ALA B 1 71 ? -7.966 -29.451 -73.310 1.00 12.35 71 ALA B CA 1
ATOM 1682 C C . ALA B 1 71 ? -8.110 -30.168 -71.981 1.00 12.45 71 ALA B C 1
ATOM 1683 O O . ALA B 1 71 ? -8.083 -29.552 -70.926 1.00 12.90 71 ALA B O 1
ATOM 1685 N N . SER B 1 72 ? -8.241 -31.484 -72.034 1.00 14.14 72 SER B N 1
ATOM 1686 C CA . SER B 1 72 ? -8.423 -32.257 -70.819 1.00 11.70 72 SER B CA 1
ATOM 1687 C C . SER B 1 72 ? -7.179 -32.180 -69.946 1.00 12.57 72 SER B C 1
ATOM 1688 O O . SER B 1 72 ? -7.261 -32.054 -68.725 1.00 9.56 72 SER B O 1
ATOM 1691 N N . ALA B 1 73 ? -6.017 -32.260 -70.579 1.00 11.26 73 ALA B N 1
ATOM 1692 C CA . ALA B 1 73 ? -4.784 -32.210 -69.820 1.00 15.09 73 ALA B CA 1
ATOM 1693 C C . ALA B 1 73 ? -4.786 -30.994 -68.889 1.00 19.52 73 ALA B C 1
ATOM 1694 O O . ALA B 1 73 ? -4.505 -31.106 -67.693 1.00 16.95 73 ALA B O 1
ATOM 1696 N N . ALA B 1 74 ? -5.112 -29.833 -69.445 1.00 14.88 74 ALA B N 1
ATOM 1697 C CA . ALA B 1 74 ? -5.179 -28.614 -68.656 1.00 14.17 74 ALA B CA 1
ATOM 1698 C C . ALA B 1 74 ? -5.889 -28.841 -67.318 1.00 19.18 74 ALA B C 1
ATOM 1699 O O . ALA B 1 74 ? -5.248 -28.867 -66.272 1.00 29.29 74 ALA B O 1
ATOM 1701 N N . VAL B 1 75 ? -7.205 -29.025 -67.356 1.00 15.01 75 VAL B N 1
ATOM 1702 C CA . VAL B 1 75 ? -8.018 -29.097 -66.147 1.00 12.53 75 VAL B CA 1
ATOM 1703 C C . VAL B 1 75 ? -7.736 -30.342 -65.339 1.00 16.92 75 VAL B C 1
ATOM 1704 O O . VAL B 1 75 ? -8.196 -30.488 -64.210 1.00 22.33 75 VAL B O 1
ATOM 1708 N N . GLN B 1 76 ? -6.987 -31.256 -65.929 1.00 17.87 76 GLN B N 1
ATOM 1709 C CA . GLN B 1 76 ? -6.764 -32.553 -65.312 1.00 19.05 76 GLN B CA 1
ATOM 1710 C C . GLN B 1 76 ? -5.436 -32.574 -64.586 1.00 18.09 76 GLN B C 1
ATOM 1711 O O . GLN B 1 76 ? -5.159 -33.486 -63.816 1.00 12.07 76 GLN B O 1
ATOM 1717 N N . GLY B 1 77 ? -4.623 -31.558 -64.855 1.00 17.16 77 GLY B N 1
ATOM 1718 C CA . GLY B 1 77 ? -3.276 -31.475 -64.330 1.00 15.82 77 GLY B CA 1
ATOM 1719 C C . GLY B 1 77 ? -2.447 -32.670 -64.752 1.00 16.53 77 GLY B C 1
ATOM 1720 O O . GLY B 1 77 ? -1.626 -33.162 -63.991 1.00 20.22 77 GLY B O 1
ATOM 1721 N N . GLN B 1 78 ? -2.657 -33.130 -65.978 1.00 19.98 78 GLN B N 1
ATOM 1722 C CA . GLN B 1 78 ? -2.139 -34.427 -66.414 1.00 23.96 78 GLN B CA 1
ATOM 1723 C C . GLN B 1 78 ? -0.630 -34.441 -66.577 1.00 29.45 78 GLN B C 1
ATOM 1724 O O . GLN B 1 78 ? -0.072 -33.577 -67.258 1.00 35.06 78 GLN B O 1
ATOM 1730 N N . ASN B 1 79 ? 0.026 -35.427 -65.961 1.00 30.69 79 ASN B N 1
ATOM 1731 C CA . ASN B 1 79 ? 1.485 -35.557 -66.046 1.00 22.34 79 ASN B CA 1
ATOM 1732 C C . ASN B 1 79 ? 1.975 -36.392 -67.220 1.00 31.73 79 ASN B C 1
ATOM 1733 O O . ASN B 1 79 ? 1.596 -37.557 -67.369 1.00 28.88 79 ASN B O 1
ATOM 1738 N N . PHE B 1 80 ? 2.831 -35.792 -68.042 1.00 31.12 80 PHE B N 1
ATOM 1739 C CA . PHE B 1 80 ? 3.510 -36.521 -69.108 1.00 25.15 80 PHE B CA 1
ATOM 1740 C C . PHE B 1 80 ? 4.993 -36.702 -68.787 1.00 25.95 80 PHE B C 1
ATOM 1741 O O . PHE B 1 80 ? 5.609 -35.874 -68.117 1.00 24.01 80 PHE B O 1
ATOM 1749 N N . PRO B 1 81 ? 5.566 -37.806 -69.252 1.00 28.62 81 PRO B N 1
ATOM 1750 C CA . PRO B 1 81 ? 6.963 -38.082 -68.932 1.00 25.97 81 PRO B CA 1
ATOM 1751 C C . PRO B 1 81 ? 7.873 -37.223 -69.777 1.00 23.93 81 PRO B C 1
ATOM 1752 O O . PRO B 1 81 ? 8.959 -36.835 -69.348 1.00 18.80 81 PRO B O 1
ATOM 1756 N N . THR B 1 82 ? 7.423 -36.929 -70.988 1.00 30.25 82 THR B N 1
ATOM 1757 C CA . THR B 1 82 ? 8.340 -36.444 -71.997 1.00 25.20 82 THR B CA 1
ATOM 1758 C C . THR B 1 82 ? 7.668 -35.674 -73.109 1.00 24.26 82 THR B C 1
ATOM 1759 O O . THR B 1 82 ? 6.738 -36.160 -73.755 1.00 18.92 82 THR B O 1
ATOM 1763 N N . LEU B 1 83 ? 8.175 -34.470 -73.331 1.00 24.75 83 LEU B N 1
ATOM 1764 C CA . LEU B 1 83 ? 7.783 -33.661 -74.466 1.00 23.22 83 LEU B CA 1
ATOM 1765 C C . LEU B 1 83 ? 9.020 -33.384 -75.322 1.00 16.54 83 LEU B C 1
ATOM 1766 O O . LEU B 1 83 ? 10.013 -32.858 -74.837 1.00 13.33 83 LEU B O 1
ATOM 1771 N N . GLU B 1 84 ? 8.956 -33.762 -76.592 1.00 16.48 84 GLU B N 1
ATOM 1772 C CA . GLU B 1 84 ? 10.052 -33.528 -77.516 1.00 16.36 84 GLU B CA 1
ATOM 1773 C C . GLU B 1 84 ? 9.699 -32.450 -78.518 1.00 16.86 84 GLU B C 1
ATOM 1774 O O . GLU B 1 84 ? 8.773 -32.605 -79.300 1.00 26.23 84 GLU B O 1
ATOM 1780 N N . LEU B 1 85 ? 10.442 -31.356 -78.509 1.00 17.89 85 LEU B N 1
ATOM 1781 C CA . LEU B 1 85 ? 10.278 -30.348 -79.547 1.00 18.81 85 LEU B CA 1
ATOM 1782 C C . LEU B 1 85 ? 11.340 -30.520 -80.630 1.00 25.91 85 LEU B C 1
ATOM 1783 O O . LEU B 1 85 ? 12.497 -30.869 -80.351 1.00 24.77 85 LEU B O 1
ATOM 1788 N N . GLU B 1 86 ? 10.938 -30.273 -81.870 1.00 19.03 86 GLU B N 1
ATOM 1789 C CA . GLU B 1 86 ? 11.818 -30.522 -82.997 1.00 23.40 86 GLU B CA 1
ATOM 1790 C C . GLU B 1 86 ? 11.563 -29.574 -84.174 1.00 26.54 86 GLU B C 1
ATOM 1791 O O . GLU B 1 86 ? 10.479 -29.567 -84.766 1.00 19.11 86 GLU B O 1
ATOM 1797 N N . ILE B 1 87 ? 12.574 -28.778 -84.506 1.00 18.90 87 ILE B N 1
ATOM 1798 C CA . ILE B 1 87 ? 12.496 -27.893 -85.650 1.00 13.95 87 ILE B CA 1
ATOM 1799 C C . ILE B 1 87 ? 13.363 -28.459 -86.767 1.00 23.61 87 ILE B C 1
ATOM 1800 O O . ILE B 1 87 ? 14.535 -28.758 -86.568 1.00 21.08 87 ILE B O 1
ATOM 1805 N N . CYS B 1 88 ? 12.771 -28.612 -87.944 1.00 25.79 88 CYS B N 1
ATOM 1806 C CA . CYS B 1 88 ? 13.421 -29.322 -89.042 1.00 32.35 88 CYS B CA 1
ATOM 1807 C C . CYS B 1 88 ? 13.517 -28.450 -90.283 1.00 34.03 88 CYS B C 1
ATOM 1808 O O . CYS B 1 88 ? 12.564 -27.763 -90.637 1.00 28.41 88 CYS B O 1
ATOM 1811 N N . THR B 1 89 ? 14.669 -28.507 -90.946 1.00 31.15 89 THR B N 1
ATOM 1812 C CA . THR B 1 89 ? 14.945 -27.684 -92.115 1.00 26.07 89 THR B CA 1
ATOM 1813 C C . THR B 1 89 ? 14.011 -27.963 -93.285 1.00 27.90 89 THR B C 1
ATOM 1814 O O . THR B 1 89 ? 13.715 -29.106 -93.599 1.00 36.90 89 THR B O 1
ATOM 1818 N N . GLN B 1 90 ? 13.566 -26.898 -93.937 1.00 39.92 90 GLN B N 1
ATOM 1819 C CA . GLN B 1 90 ? 12.755 -27.012 -95.133 1.00 41.11 90 GLN B CA 1
ATOM 1820 C C . GLN B 1 90 ? 13.555 -27.632 -96.260 1.00 46.87 90 GLN B C 1
ATOM 1821 O O . GLN B 1 90 ? 13.083 -28.550 -96.932 1.00 67.12 90 GLN B O 1
ATOM 1822 N N . ALA B 1 91 ? 14.772 -27.135 -96.463 1.00 37.30 91 ALA B N 1
ATOM 1823 C CA . ALA B 1 91 ? 15.661 -27.676 -97.474 1.00 37.90 91 ALA B CA 1
ATOM 1824 C C . ALA B 1 91 ? 16.598 -28.720 -96.905 1.00 42.59 91 ALA B C 1
ATOM 1825 O O . ALA B 1 91 ? 16.313 -29.325 -95.869 1.00 43.77 91 ALA B O 1
ATOM 1826 N N . GLY B 1 92 ? 17.719 -28.929 -97.588 1.00 55.84 92 GLY B N 1
ATOM 1827 C CA . GLY B 1 92 ? 18.746 -29.849 -97.126 1.00 46.27 92 GLY B CA 1
ATOM 1828 C C . GLY B 1 92 ? 18.278 -31.288 -97.044 1.00 53.24 92 GLY B C 1
ATOM 1829 O O . GLY B 1 92 ? 18.121 -31.951 -98.067 1.00 59.74 92 GLY B O 1
ATOM 1830 N N . ASP B 1 93 ? 18.055 -31.772 -95.825 1.00 44.39 93 ASP B N 1
ATOM 1831 C CA . ASP B 1 93 ? 17.591 -33.131 -95.624 1.00 36.88 93 ASP B CA 1
ATOM 1832 C C . ASP B 1 93 ? 16.463 -33.220 -94.618 1.00 34.10 93 ASP B C 1
ATOM 1833 O O . ASP B 1 93 ? 16.302 -34.222 -93.938 1.00 24.57 93 ASP B O 1
ATOM 1834 N N . LYS B 1 94 ? 15.677 -32.158 -94.513 1.00 54.29 94 LYS B N 1
ATOM 1835 C CA . LYS B 1 94 ? 14.554 -32.135 -93.578 1.00 54.17 94 LYS B CA 1
ATOM 1836 C C . LYS B 1 94 ? 14.931 -32.641 -92.183 1.00 50.73 94 LYS B C 1
ATOM 1837 O O . LYS B 1 94 ? 14.084 -33.169 -91.457 1.00 51.67 94 LYS B O 1
ATOM 1839 N N . PHE B 1 95 ? 16.197 -32.489 -91.808 1.00 36.97 95 PHE B N 1
ATOM 1840 C CA . PHE B 1 95 ? 16.635 -32.933 -90.491 1.00 34.09 95 PHE B CA 1
ATOM 1841 C C . PHE B 1 95 ? 16.403 -31.862 -89.422 1.00 32.78 95 PHE B C 1
ATOM 1842 O O . PHE B 1 95 ? 16.188 -30.687 -89.724 1.00 26.21 95 PHE B O 1
ATOM 1850 N N . ALA B 1 96 ? 16.444 -32.283 -88.166 1.00 25.88 96 ALA B N 1
ATOM 1851 C CA . ALA B 1 96 ? 16.166 -31.393 -87.055 1.00 24.53 96 ALA B CA 1
ATOM 1852 C C . ALA B 1 96 ? 17.439 -30.710 -86.585 1.00 22.65 96 ALA B C 1
ATOM 1853 O O . ALA B 1 96 ? 18.307 -31.333 -85.990 1.00 23.38 96 ALA B O 1
ATOM 1855 N N . PHE B 1 97 ? 17.539 -29.417 -86.844 1.00 20.10 97 PHE B N 1
ATOM 1856 C CA . PHE B 1 97 ? 18.734 -28.681 -86.496 1.00 18.45 97 PHE B CA 1
ATOM 1857 C C . PHE B 1 97 ? 18.637 -28.195 -85.070 1.00 17.53 97 PHE B C 1
ATOM 1858 O O . PHE B 1 97 ? 19.527 -27.519 -84.566 1.00 23.67 97 PHE B O 1
ATOM 1866 N N . CYS B 1 98 ? 17.548 -28.553 -84.412 1.00 17.38 98 CYS B N 1
ATOM 1867 C CA . CYS B 1 98 ? 17.362 -28.183 -83.022 1.00 19.20 98 CYS B CA 1
ATOM 1868 C C . CYS B 1 98 ? 16.415 -29.144 -82.349 1.00 15.47 98 CYS B C 1
ATOM 1869 O O . CYS B 1 98 ? 15.255 -29.245 -82.726 1.00 24.84 98 CYS B O 1
ATOM 1872 N N . ILE B 1 99 ? 16.905 -29.855 -81.347 1.00 16.72 99 ILE B N 1
ATOM 1873 C CA . ILE B 1 99 ? 16.097 -30.887 -80.713 1.00 19.82 99 ILE B CA 1
ATOM 1874 C C . ILE B 1 99 ? 15.934 -30.590 -79.247 1.00 20.37 99 ILE B C 1
ATOM 1875 O O . ILE B 1 99 ? 16.876 -30.706 -78.477 1.00 27.07 99 ILE B O 1
ATOM 1880 N N . TYR B 1 100 ? 14.728 -30.214 -78.856 1.00 23.20 100 TYR B N 1
ATOM 1881 C CA . TYR B 1 100 ? 14.465 -29.899 -77.463 1.00 24.23 100 TYR B CA 1
ATOM 1882 C C . TYR B 1 100 ? 13.841 -31.106 -76.796 1.00 15.58 100 TYR B C 1
ATOM 1883 O O . TYR B 1 100 ? 13.150 -31.878 -77.441 1.00 15.58 100 TYR B O 1
ATOM 1892 N N . LYS B 1 101 ? 14.096 -31.268 -75.506 1.00 9.23 101 LYS B N 1
ATOM 1893 C CA . LYS B 1 101 ? 13.586 -32.413 -74.790 1.00 12.26 101 LYS B CA 1
ATOM 1894 C C . LYS B 1 101 ? 13.208 -32.069 -73.355 1.00 17.59 101 LYS B C 1
ATOM 1895 O O . LYS B 1 101 ? 14.056 -31.706 -72.561 1.00 22.01 101 LYS B O 1
ATOM 1901 N N . PHE B 1 102 ? 11.922 -32.187 -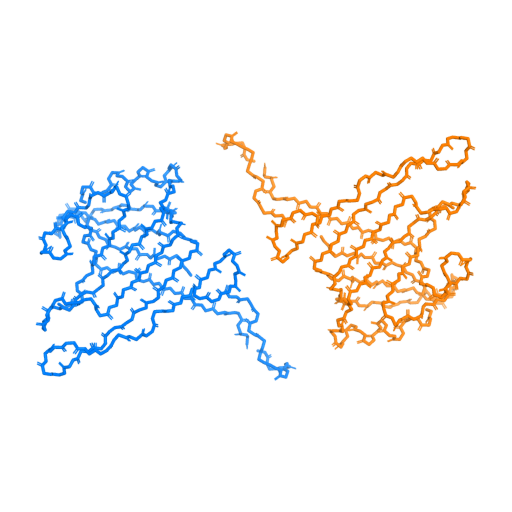73.038 1.00 14.80 102 PHE B N 1
ATOM 1902 C CA . PHE B 1 102 ? 11.419 -31.897 -71.706 1.00 12.66 102 PHE B CA 1
ATOM 1903 C C . PHE B 1 102 ? 11.012 -33.176 -71.015 1.00 17.11 102 PHE B C 1
ATOM 1904 O O . PHE B 1 102 ? 10.561 -34.130 -71.651 1.00 19.29 102 PHE B O 1
ATOM 1912 N N . THR B 1 103 ? 11.154 -33.172 -69.698 1.00 15.46 103 THR B N 1
ATOM 1913 C CA . THR B 1 103 ? 10.894 -34.343 -68.887 1.00 15.58 103 THR B CA 1
ATOM 1914 C C . THR B 1 103 ? 10.006 -33.928 -67.727 1.00 15.10 103 THR B C 1
ATOM 1915 O O . THR B 1 103 ? 10.284 -32.942 -67.056 1.00 22.74 103 THR B O 1
ATOM 1919 N N . HIS B 1 104 ? 8.937 -34.683 -67.497 1.00 16.77 104 HIS B N 1
ATOM 1920 C CA . HIS B 1 104 ? 7.961 -34.366 -66.445 1.00 20.66 104 HIS B CA 1
ATOM 1921 C C . HIS B 1 104 ? 7.107 -33.140 -66.795 1.00 21.30 104 HIS B C 1
ATOM 1922 O O . HIS B 1 104 ? 7.073 -32.150 -66.067 1.00 20.75 104 HIS B O 1
ATOM 1929 N N . VAL B 1 105 ? 6.400 -33.238 -67.914 1.00 12.31 105 VAL B N 1
ATOM 1930 C CA . VAL B 1 105 ? 5.694 -32.110 -68.476 1.00 12.55 105 VAL B CA 1
ATOM 1931 C C . VAL B 1 105 ? 4.228 -32.077 -68.074 1.00 27.74 105 VAL B C 1
ATOM 1932 O O . VAL B 1 105 ? 3.609 -33.120 -67.868 1.00 34.01 105 VAL B O 1
ATOM 1936 N N . ALA B 1 106 ? 3.678 -30.864 -67.989 1.00 27.98 106 ALA B N 1
ATOM 1937 C CA . ALA B 1 106 ? 2.250 -30.642 -67.776 1.00 19.87 106 ALA B CA 1
ATOM 1938 C C . ALA B 1 106 ? 1.732 -29.543 -68.708 1.00 17.31 106 ALA B C 1
ATOM 1939 O O . ALA B 1 106 ? 2.490 -28.706 -69.173 1.00 23.21 106 ALA B O 1
ATOM 1941 N N . VAL B 1 107 ? 0.436 -29.555 -68.988 1.00 16.79 107 VAL B N 1
ATOM 1942 C CA . VAL B 1 107 ? -0.193 -28.419 -69.643 1.00 22.65 107 VAL B CA 1
ATOM 1943 C C . VAL B 1 107 ? -0.687 -27.456 -68.567 1.00 22.20 107 VAL B C 1
ATOM 1944 O O . VAL B 1 107 ? -1.582 -27.790 -67.792 1.00 21.95 107 VAL B O 1
ATOM 1948 N N . SER B 1 108 ? -0.098 -26.266 -68.515 1.00 19.29 108 SER B N 1
ATOM 1949 C CA . SER B 1 108 ? -0.434 -25.301 -67.475 1.00 15.40 108 SER B CA 1
ATOM 1950 C C . SER B 1 108 ? -1.578 -24.411 -67.919 1.00 15.23 108 SER B C 1
ATOM 1951 O O . SER B 1 108 ? -2.285 -23.830 -67.103 1.00 19.19 108 SER B O 1
ATOM 1954 N N . SER B 1 109 ? -1.753 -24.298 -69.224 1.00 15.08 109 SER B N 1
ATOM 1955 C CA . SER B 1 109 ? -2.867 -23.544 -69.757 1.00 13.18 109 SER B CA 1
ATOM 1956 C C . SER B 1 109 ? -3.140 -23.968 -71.182 1.00 18.38 109 SER B C 1
ATOM 1957 O O . SER B 1 109 ? -2.239 -24.350 -71.934 1.00 19.31 109 SER B O 1
ATOM 1960 N N . TYR B 1 110 ? -4.411 -23.919 -71.528 1.00 12.21 110 TYR B N 1
ATOM 1961 C CA . TYR B 1 110 ? -4.837 -24.155 -72.873 1.00 11.92 110 TYR B CA 1
ATOM 1962 C C . TYR B 1 110 ? -5.761 -23.009 -73.202 1.00 15.04 110 TYR B C 1
ATOM 1963 O O . TYR B 1 110 ? -6.652 -22.681 -72.423 1.00 13.78 110 TYR B O 1
ATOM 1972 N N . GLN B 1 111 ? -5.541 -22.379 -74.346 1.00 11.64 111 GLN B N 1
ATOM 1973 C CA . GLN B 1 111 ? -6.428 -21.308 -74.788 1.00 16.32 111 GLN B CA 1
ATOM 1974 C C . GLN B 1 111 ? -6.939 -21.621 -76.173 1.00 13.94 111 GLN B C 1
ATOM 1975 O O . GLN B 1 111 ? -6.272 -22.297 -76.959 1.00 12.87 111 GLN B O 1
ATOM 1981 N N . CYS B 1 112 ? -8.133 -21.128 -76.463 1.00 11.17 112 CYS B N 1
ATOM 1982 C CA . CYS B 1 112 ? -8.755 -21.381 -77.745 1.00 18.36 112 CYS B CA 1
ATOM 1983 C C . CYS B 1 112 ? -9.363 -20.104 -78.287 1.00 16.71 112 CYS B C 1
ATOM 1984 O O . CYS B 1 112 ? -9.744 -19.229 -77.517 1.00 22.77 112 CYS B O 1
ATOM 1987 N N . SER B 1 113 ? -9.451 -20.000 -79.609 1.00 11.29 113 SER B N 1
ATOM 1988 C CA . SER B 1 113 ? -9.982 -18.803 -80.240 1.00 14.30 113 SER B CA 1
ATOM 1989 C C . SER B 1 113 ? -10.186 -19.013 -81.734 1.00 17.33 113 SER B C 1
ATOM 1990 O O . SER B 1 113 ? -9.432 -19.740 -82.370 1.00 29.35 113 SER B O 1
ATOM 1993 N N . GLY B 1 114 ? -11.205 -18.379 -82.297 1.00 14.52 114 GLY B N 1
ATOM 1994 C CA . GLY B 1 114 ? -11.508 -18.555 -83.704 1.00 22.79 114 GLY B CA 1
ATOM 1995 C C . GLY B 1 114 ? -11.731 -17.264 -84.467 1.00 43.10 114 GLY B C 1
ATOM 1996 O O . GLY B 1 114 ? -12.654 -16.501 -84.163 1.00 35.02 114 GLY B O 1
ATOM 1997 N N . ALA B 1 115 ? -10.887 -17.038 -85.474 1.00 64.52 115 ALA B N 1
ATOM 1998 C CA . ALA B 1 115 ? -10.936 -15.844 -86.304 1.00 77.01 115 ALA B CA 1
ATOM 1999 C C . ALA B 1 115 ? -12.321 -15.483 -86.813 1.00 68.56 115 ALA B C 1
ATOM 2000 O O . ALA B 1 115 ? -12.671 -14.304 -86.891 1.00 79.38 115 ALA B O 1
ATOM 2001 N N . THR B 1 116 ? -13.105 -16.496 -87.173 1.00 58.67 116 THR B N 1
ATOM 2002 C CA . THR B 1 116 ? -14.498 -16.290 -87.527 1.00 61.86 116 THR B CA 1
ATOM 2003 C C . THR B 1 116 ? -14.864 -16.571 -88.971 1.00 56.30 116 THR B C 1
ATOM 2004 O O . THR B 1 116 ? -15.761 -17.383 -89.251 1.00 32.67 116 THR B O 1
ATOM 2005 N N . GLY B 1 117 ? -14.179 -15.884 -89.881 1.00 56.50 117 GLY B N 1
ATOM 2006 C CA . GLY B 1 117 ? -14.430 -16.022 -91.301 1.00 57.77 117 GLY B CA 1
ATOM 2007 C C . GLY B 1 117 ? -13.321 -15.398 -92.125 1.00 62.33 117 GLY B C 1
ATOM 2008 O O . GLY B 1 117 ? -13.472 -14.291 -92.650 1.00 58.83 117 GLY B O 1
ATOM 2009 N N . GLY B 1 118 ? -12.209 -16.119 -92.238 1.00 64.10 118 GLY B N 1
ATOM 2010 C CA . GLY B 1 118 ? -11.054 -15.662 -92.989 1.00 72.50 118 GLY B CA 1
ATOM 2011 C C . GLY B 1 118 ? -10.017 -16.762 -93.079 1.00 80.90 118 GLY B C 1
ATOM 2012 O O . GLY B 1 118 ? -10.105 -17.647 -93.930 1.00 74.42 118 GLY B O 1
ATOM 2013 N N . SER B 1 119 ? -9.025 -16.702 -92.200 1.00 81.87 119 SER B N 1
ATOM 2014 C CA . SER B 1 119 ? -8.043 -17.769 -92.091 1.00 61.33 119 SER B CA 1
ATOM 2015 C C . SER B 1 119 ? -8.778 -19.050 -91.742 1.00 55.95 119 SER B C 1
ATOM 2016 O O . SER B 1 119 ? -9.770 -19.018 -91.015 1.00 71.09 119 SER B O 1
ATOM 2019 N N . ASP B 1 120 ? -8.306 -20.177 -92.257 1.00 44.48 120 ASP B N 1
ATOM 2020 C CA . ASP B 1 120 ? -8.934 -21.446 -91.911 1.00 54.20 120 ASP B CA 1
ATOM 2021 C C . ASP B 1 120 ? -8.337 -21.970 -90.618 1.00 39.68 120 ASP B C 1
ATOM 2022 O O . ASP B 1 120 ? -7.227 -21.595 -90.235 1.00 38.15 120 ASP B O 1
ATOM 2027 N N . ARG B 1 121 ? -9.088 -22.833 -89.946 1.00 46.45 121 ARG B N 1
ATOM 2028 C CA . ARG B 1 121 ? -8.623 -23.451 -88.722 1.00 33.48 121 ARG B CA 1
ATOM 2029 C C . ARG B 1 121 ? -8.511 -22.457 -87.586 1.00 27.91 121 ARG B C 1
ATOM 2030 O O . ARG B 1 121 ? -7.760 -21.487 -87.683 1.00 36.68 121 ARG B O 1
ATOM 2031 N N . PRO B 1 122 ? -9.266 -22.694 -86.503 1.00 20.53 122 PRO B N 1
ATOM 2032 C CA . PRO B 1 122 ? -9.121 -21.944 -85.256 1.00 17.17 122 PRO B CA 1
ATOM 2033 C C . PRO B 1 122 ? -7.697 -22.098 -84.768 1.00 19.09 122 PRO B C 1
ATOM 2034 O O . PRO B 1 122 ? -6.955 -22.932 -85.279 1.00 19.69 122 PRO B O 1
ATOM 2038 N N . GLN B 1 123 ? -7.317 -21.316 -83.775 1.00 16.89 123 GLN B N 1
ATOM 2039 C CA . GLN B 1 123 ? -5.947 -21.352 -83.315 1.00 17.02 123 GLN B CA 1
ATOM 2040 C C . GLN B 1 123 ? -5.887 -21.485 -81.805 1.00 18.91 123 GLN B C 1
ATOM 2041 O O . GLN B 1 123 ? -6.590 -20.791 -81.075 1.00 24.35 123 GLN B O 1
ATOM 2047 N N . GLU B 1 124 ? -5.052 -22.397 -81.334 1.00 16.69 124 GLU B N 1
ATOM 2048 C CA . GLU B 1 124 ? -4.875 -22.547 -79.905 1.00 20.00 124 GLU B CA 1
ATOM 2049 C C . GLU B 1 124 ? -3.447 -22.232 -79.470 1.00 26.78 124 GLU B C 1
ATOM 2050 O O . GLU B 1 124 ? -2.489 -22.395 -80.242 1.00 16.24 124 GLU B O 1
ATOM 2056 N N . THR B 1 125 ? -3.324 -21.771 -78.226 1.00 21.24 125 THR B N 1
ATOM 2057 C CA . THR B 1 125 ? -2.032 -21.470 -77.632 1.00 18.81 125 THR B CA 1
ATOM 2058 C C . THR B 1 125 ? -1.870 -22.247 -76.342 1.00 13.42 125 THR B C 1
ATOM 2059 O O . THR B 1 125 ? -2.674 -22.101 -75.422 1.00 16.53 125 THR B O 1
ATOM 2063 N N . ILE B 1 126 ? -0.821 -23.062 -76.272 1.00 9.24 126 ILE B N 1
ATOM 2064 C CA . ILE B 1 126 ? -0.619 -23.945 -75.132 1.00 11.52 126 ILE B CA 1
ATOM 2065 C C . ILE B 1 126 ? 0.661 -23.658 -74.348 1.00 19.58 126 ILE B C 1
ATOM 2066 O O . ILE B 1 126 ? 1.748 -23.513 -74.916 1.00 18.59 126 ILE B O 1
ATOM 2071 N N . ASP B 1 127 ? 0.525 -23.599 -73.030 1.00 15.72 127 ASP B N 1
ATOM 2072 C CA . ASP B 1 127 ? 1.678 -23.440 -72.166 1.00 15.61 127 ASP B CA 1
ATOM 2073 C C . ASP B 1 127 ? 2.031 -24.755 -71.478 1.00 20.37 127 ASP B C 1
ATOM 2074 O O . ASP B 1 127 ? 1.217 -25.357 -70.781 1.00 21.56 127 ASP B O 1
ATOM 2079 N N . PHE B 1 128 ? 3.263 -25.191 -71.698 1.00 25.18 128 PHE B N 1
ATOM 2080 C CA . PHE B 1 128 ? 3.763 -26.443 -71.166 1.00 15.44 128 PHE B CA 1
ATOM 2081 C C . PHE B 1 128 ? 4.743 -26.225 -70.017 1.00 21.81 128 PHE B C 1
ATOM 2082 O O . PHE B 1 128 ? 5.870 -25.774 -70.224 1.00 21.95 128 PHE B O 1
ATOM 2090 N N . ALA B 1 129 ? 4.304 -26.532 -68.803 1.00 17.58 129 ALA B N 1
ATOM 2091 C CA . ALA B 1 129 ? 5.197 -26.518 -67.655 1.00 18.47 129 ALA B CA 1
ATOM 2092 C C . ALA B 1 129 ? 5.970 -27.842 -67.564 1.00 16.91 129 ALA B C 1
ATOM 2093 O O . ALA B 1 129 ? 5.484 -28.875 -68.020 1.00 14.72 129 ALA B O 1
ATOM 2095 N N . TYR B 1 130 ? 7.171 -27.806 -66.987 1.00 14.12 130 TYR B N 1
ATOM 2096 C CA . TYR B 1 130 ? 8.066 -28.969 -67.000 1.00 16.80 130 TYR B CA 1
ATOM 2097 C C . TYR B 1 130 ? 9.030 -29.024 -65.812 1.00 19.47 130 TYR B C 1
ATOM 2098 O O . TYR B 1 130 ? 8.983 -28.176 -64.928 1.00 24.08 130 TYR B O 1
ATOM 2107 N N . LYS B 1 131 ? 9.895 -30.035 -65.787 1.00 18.82 131 LYS B N 1
ATOM 2108 C CA . LYS B 1 131 ? 10.882 -30.169 -64.721 1.00 15.93 131 LYS B CA 1
ATOM 2109 C C . LYS B 1 131 ? 12.296 -30.107 -65.275 1.00 23.70 131 LYS B C 1
ATOM 2110 O O . LYS B 1 131 ? 13.180 -29.513 -64.658 1.00 24.19 131 LYS B O 1
ATOM 2116 N N . GLU B 1 132 ? 12.503 -30.723 -66.436 1.00 17.35 132 GLU B N 1
ATOM 2117 C CA . GLU B 1 132 ? 13.835 -30.831 -67.015 1.00 20.20 132 GLU B CA 1
ATOM 2118 C C . GLU B 1 132 ? 13.805 -30.680 -68.535 1.00 20.14 132 GLU B C 1
ATOM 2119 O O . GLU B 1 132 ? 12.753 -30.795 -69.149 1.00 22.58 132 GLU B O 1
AT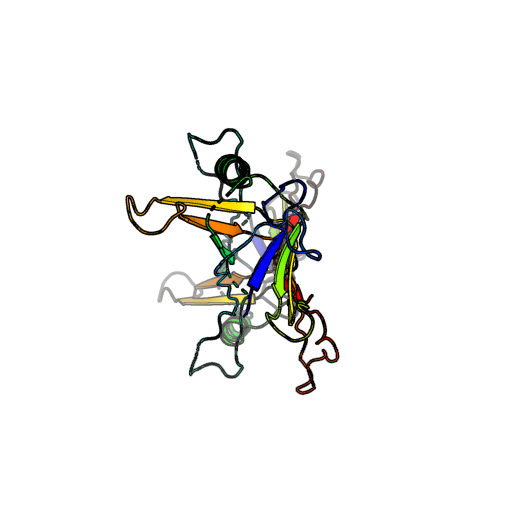OM 2125 N N . VAL B 1 133 ? 14.965 -30.438 -69.141 1.00 23.34 133 VAL B N 1
ATOM 2126 C CA . VAL B 1 133 ? 15.024 -30.133 -70.564 1.00 16.08 133 VAL B CA 1
ATOM 2127 C C . VAL B 1 133 ? 16.440 -30.134 -71.123 1.00 18.14 133 VAL B C 1
ATOM 2128 O O . VAL B 1 133 ? 17.404 -30.020 -70.376 1.00 28.94 133 VAL B O 1
ATOM 2132 N N . THR B 1 134 ? 16.549 -30.222 -72.446 1.00 19.00 134 THR B N 1
ATOM 2133 C CA . THR B 1 134 ? 17.835 -30.317 -73.137 1.00 19.73 134 THR B CA 1
ATOM 2134 C C . THR B 1 134 ? 17.831 -29.573 -74.476 1.00 22.32 134 THR B C 1
ATOM 2135 O O . THR B 1 134 ? 16.840 -29.613 -75.197 1.00 24.83 134 THR B O 1
ATOM 2139 N N . TRP B 1 135 ? 18.933 -28.907 -74.827 1.00 30.58 135 TRP B N 1
ATOM 2140 C CA . TRP B 1 135 ? 18.941 -28.095 -76.053 1.00 31.78 135 TRP B CA 1
ATOM 2141 C C . TRP B 1 135 ? 19.201 -28.877 -77.343 1.00 24.63 135 TRP B C 1
ATOM 2142 O O . TRP B 1 135 ? 18.288 -29.067 -78.140 1.00 29.40 135 TRP B O 1
ATOM 2153 N N . GLU B 1 136 ? 20.443 -29.292 -77.563 1.00 15.59 136 GLU B N 1
ATOM 2154 C CA . GLU B 1 136 ? 20.823 -29.949 -78.817 1.00 15.73 136 GLU B CA 1
ATOM 2155 C C . GLU B 1 136 ? 20.570 -29.117 -80.077 1.00 17.29 136 GLU B C 1
ATOM 2156 O O . GLU B 1 136 ? 19.432 -28.804 -80.428 1.00 16.91 136 GLU B O 1
ATOM 2162 N N . TYR B 1 137 ? 21.653 -28.789 -80.766 1.00 18.41 137 TYR B N 1
ATOM 2163 C CA . TYR B 1 137 ? 21.597 -28.067 -82.026 1.00 14.68 137 TYR B CA 1
ATOM 2164 C C . TYR B 1 137 ? 22.464 -28.780 -83.058 1.00 30.64 137 TYR B C 1
ATOM 2165 O O . TYR B 1 137 ? 23.430 -29.458 -82.705 1.00 32.07 137 TYR B O 1
ATOM 2174 N N . VAL B 1 138 ? 22.127 -28.618 -84.332 1.00 25.47 138 VAL B N 1
ATOM 2175 C CA . VAL B 1 138 ? 22.918 -29.192 -85.414 1.00 22.53 138 VAL B CA 1
ATOM 2176 C C . VAL B 1 138 ? 23.083 -28.190 -86.551 1.00 26.76 138 VAL B C 1
ATOM 2177 O O . VAL B 1 138 ? 22.094 -27.742 -87.126 1.00 34.25 138 VAL B O 1
ATOM 2181 N N . PRO B 1 139 ? 24.337 -27.828 -86.871 1.00 21.81 139 PRO B N 1
ATOM 2182 C CA . PRO B 1 139 ? 24.692 -26.987 -88.022 1.00 21.85 139 PRO B CA 1
ATOM 2183 C C . PRO B 1 139 ? 24.319 -27.645 -89.348 1.00 31.64 139 PRO B C 1
ATOM 2184 O O . PRO B 1 139 ? 23.935 -28.816 -89.362 1.00 36.39 139 PRO B O 1
ATOM 2188 N N . GLN B 1 140 ? 24.445 -26.904 -90.446 1.00 27.36 140 GLN B N 1
ATOM 2189 C CA . GLN B 1 140 ? 24.137 -27.440 -91.766 1.00 26.42 140 GLN B CA 1
ATOM 2190 C C . GLN B 1 140 ? 25.209 -27.031 -92.772 1.00 29.65 140 GLN B C 1
ATOM 2191 O O . GLN B 1 140 ? 25.573 -25.857 -92.867 1.00 26.78 140 GLN B O 1
ATOM 2197 N N . ASP B 1 141 ? 25.725 -28.011 -93.508 1.00 50.11 141 ASP B N 1
ATOM 2198 C CA . ASP B 1 141 ? 26.726 -27.753 -94.543 1.00 63.64 141 ASP B CA 1
ATOM 2199 C C . ASP B 1 141 ? 26.116 -26.972 -95.696 1.00 48.73 141 ASP B C 1
ATOM 2200 O O . ASP B 1 141 ? 25.113 -27.390 -96.267 1.00 52.35 141 ASP B O 1
ATOM 2202 N N . GLN B 1 142 ? 26.717 -25.836 -96.030 1.00 30.45 142 GLN B N 1
ATOM 2203 C CA . GLN B 1 142 ? 26.304 -25.082 -97.196 1.00 36.31 142 GLN B CA 1
ATOM 2204 C C . GLN B 1 142 ? 26.102 -25.992 -98.396 1.00 42.54 142 GLN B C 1
ATOM 2205 O O . GLN B 1 142 ? 25.357 -25.663 -99.319 1.00 27.31 142 GLN B O 1
ATOM 2206 N N . ASN B 1 143 ? 26.773 -27.142 -98.378 1.00 63.36 143 ASN B N 1
ATOM 2207 C CA . ASN B 1 143 ? 26.626 -28.144 -99.418 1.00 50.61 143 ASN B CA 1
ATOM 2208 C C . ASN B 1 143 ? 25.327 -28.913 -99.270 1.00 52.12 143 ASN B C 1
ATOM 2209 O O . ASN B 1 143 ? 25.171 -29.996 -99.831 1.00 42.51 143 ASN B O 1
ATOM 2210 N N . GLY B 1 144 ? 24.398 -28.341 -98.506 1.00 56.75 144 GLY B N 1
ATOM 2211 C CA . GLY B 1 144 ? 23.097 -28.935 -98.268 1.00 38.02 144 GLY B CA 1
ATOM 2212 C C . GLY B 1 144 ? 23.043 -29.798 -97.021 1.00 45.36 144 GLY B C 1
ATOM 2213 O O . GLY B 1 144 ? 22.187 -29.602 -96.165 1.00 46.94 144 GLY B O 1
ATOM 2214 N N . LYS B 1 145 ? 23.965 -30.749 -96.915 1.00 58.06 145 LYS B N 1
ATOM 2215 C CA . LYS B 1 145 ? 23.952 -31.732 -95.843 1.00 50.94 145 LYS B CA 1
ATOM 2216 C C . LYS B 1 145 ? 24.178 -31.168 -94.453 1.00 47.25 145 LYS B C 1
ATOM 2217 O O . LYS B 1 145 ? 24.450 -29.981 -94.293 1.00 43.59 145 LYS B O 1
ATOM 2218 N N . ALA B 1 146 ? 24.069 -32.026 -93.442 1.00 39.45 146 ALA B N 1
ATOM 2219 C CA . ALA B 1 146 ? 24.241 -31.605 -92.053 1.00 31.62 146 ALA B CA 1
ATOM 2220 C C . ALA B 1 146 ? 25.701 -31.616 -91.617 1.00 43.78 146 ALA B C 1
ATOM 2221 O O . ALA B 1 146 ? 26.597 -31.980 -92.381 1.00 50.50 146 ALA B O 1
ATOM 2223 N N . GLY B 1 147 ? 25.928 -31.211 -90.376 1.00 33.38 147 GLY B N 1
ATOM 2224 C CA . GLY B 1 147 ? 27.260 -31.233 -89.796 1.00 40.72 147 GLY B CA 1
ATOM 2225 C C . GLY B 1 147 ? 27.201 -31.901 -88.427 1.00 31.97 147 GLY B C 1
ATOM 2226 O O . GLY B 1 147 ? 26.197 -32.499 -88.070 1.00 45.38 147 GLY B O 1
ATOM 2227 N N . GLY B 1 148 ? 28.279 -31.805 -87.664 1.00 24.57 148 GLY B N 1
ATOM 2228 C CA . GLY B 1 148 ? 28.325 -32.431 -86.360 1.00 21.37 148 GLY B CA 1
ATOM 2229 C C . GLY B 1 148 ? 27.303 -31.838 -85.417 1.00 20.52 148 GLY B C 1
ATOM 2230 O O . GLY B 1 148 ? 26.973 -30.668 -85.509 1.00 27.46 148 GLY B O 1
ATOM 2231 N N . LYS B 1 149 ? 26.793 -32.656 -84.507 1.00 23.14 149 LYS B N 1
ATOM 2232 C CA . LYS B 1 149 ? 25.818 -32.189 -83.532 1.00 37.22 149 LYS B CA 1
ATOM 2233 C C . LYS B 1 149 ? 26.497 -31.483 -82.365 1.00 37.79 149 LYS B C 1
ATOM 2234 O O . LYS B 1 149 ? 27.541 -31.926 -81.890 1.00 34.16 149 LYS B O 1
ATOM 2240 N N . ILE B 1 150 ? 25.886 -30.396 -81.896 1.00 38.08 150 ILE B N 1
ATOM 2241 C CA . ILE B 1 150 ? 26.482 -29.586 -80.838 1.00 34.28 150 ILE B CA 1
ATOM 2242 C C . ILE B 1 150 ? 26.037 -29.999 -79.441 1.00 29.85 150 ILE B C 1
ATOM 2243 O O . ILE B 1 150 ? 24.915 -29.720 -79.023 1.00 18.88 150 ILE B O 1
ATOM 2248 N N . GLY B 1 151 ? 26.965 -30.650 -78.742 1.00 51.97 151 GLY B N 1
ATOM 2249 C CA . GLY B 1 151 ? 26.776 -31.242 -77.413 1.00 65.46 151 GLY B CA 1
ATOM 2250 C C . GLY B 1 151 ? 25.429 -30.959 -76.741 1.00 39.29 151 GLY B C 1
ATOM 2251 O O . GLY B 1 151 ? 25.173 -29.845 -76.280 1.00 37.37 151 GLY B O 1
ATOM 2252 N N . PRO B 1 152 ? 24.567 -31.983 -76.690 1.00 26.34 152 PRO B N 1
ATOM 2253 C CA . PRO B 1 152 ? 23.287 -31.963 -75.970 1.00 30.95 152 PRO B CA 1
ATOM 2254 C C . PRO B 1 152 ? 23.467 -31.564 -74.512 1.00 32.39 152 PRO B C 1
ATOM 2255 O O . PRO B 1 152 ? 24.007 -32.335 -73.714 1.00 51.17 152 PRO B O 1
ATOM 2259 N N . GLU B 1 153 ? 23.028 -30.364 -74.165 1.00 24.84 153 GLU B N 1
ATOM 2260 C CA . GLU B 1 153 ? 23.125 -29.914 -72.788 1.00 24.81 153 GLU B CA 1
ATOM 2261 C C . GLU B 1 153 ? 21.745 -29.520 -72.292 1.00 31.05 153 GLU B C 1
ATOM 2262 O O . GLU B 1 153 ? 20.778 -29.562 -73.047 1.00 34.95 153 GLU B O 1
ATOM 2268 N N . GLY B 1 154 ? 21.645 -29.150 -71.023 1.00 20.77 154 GLY B N 1
ATOM 2269 C CA . GLY B 1 154 ? 20.349 -28.873 -70.448 1.00 18.93 154 GLY B CA 1
ATOM 2270 C C . GLY B 1 154 ? 20.428 -28.578 -68.974 1.00 18.18 154 GLY B C 1
ATOM 2271 O O . GLY B 1 154 ? 21.459 -28.144 -68.480 1.00 18.43 154 GLY B O 1
ATOM 2272 N N . TRP B 1 155 ? 19.338 -28.827 -68.261 1.00 20.05 155 TRP B N 1
ATOM 2273 C CA . TRP B 1 155 ? 19.267 -28.432 -66.865 1.00 19.96 155 TRP B CA 1
ATOM 2274 C C . TRP B 1 155 ? 18.033 -29.010 -66.181 1.00 19.30 155 TRP B C 1
ATOM 2275 O O . TRP B 1 155 ? 17.065 -29.381 -66.843 1.00 18.93 155 TRP B O 1
ATOM 2286 N N . SER B 1 156 ? 18.087 -29.106 -64.854 1.00 20.15 156 SER B N 1
ATOM 2287 C CA . SER B 1 156 ? 16.990 -29.669 -64.068 1.00 19.77 156 SER B CA 1
ATOM 2288 C C . SER B 1 156 ? 16.607 -28.787 -62.903 1.00 24.91 156 SER B C 1
ATOM 2289 O O . SER B 1 156 ? 17.460 -28.371 -62.123 1.00 30.78 156 SER B O 1
ATOM 2292 N N . LEU B 1 157 ? 15.309 -28.544 -62.766 1.00 29.66 157 LEU B N 1
ATOM 2293 C CA . LEU B 1 157 ? 14.776 -27.753 -61.667 1.00 24.83 157 LEU B CA 1
ATOM 2294 C C . LEU B 1 157 ? 14.543 -28.587 -60.413 1.00 29.94 157 LEU B C 1
ATOM 2295 O O . LEU B 1 157 ? 14.127 -28.056 -59.382 1.00 37.87 157 LEU B O 1
ATOM 2300 N N . ILE B 1 158 ? 14.799 -29.888 -60.494 1.00 22.21 158 ILE B N 1
ATOM 2301 C CA . ILE B 1 158 ? 14.698 -30.723 -59.307 1.00 26.82 158 ILE B CA 1
ATOM 2302 C C . ILE B 1 158 ? 16.038 -30.754 -58.567 1.00 35.22 158 ILE B C 1
ATOM 2303 O O . ILE B 1 158 ? 16.085 -30.930 -57.350 1.00 36.27 158 ILE B O 1
ATOM 2308 N N . THR B 1 159 ? 17.125 -30.577 -59.311 1.00 30.42 159 THR B N 1
ATOM 2309 C CA . THR B 1 159 ? 18.464 -30.651 -58.742 1.00 26.42 159 THR B CA 1
ATOM 2310 C C . THR B 1 159 ? 19.142 -29.280 -58.706 1.00 38.85 159 THR B C 1
ATOM 2311 O O . THR B 1 159 ? 19.996 -29.011 -57.854 1.00 22.03 159 THR B O 1
ATOM 2315 N N . ASN B 1 160 ? 18.741 -28.413 -59.631 1.00 40.81 160 ASN B N 1
ATOM 2316 C CA . ASN B 1 160 ? 19.458 -27.174 -59.877 1.00 26.86 160 ASN B CA 1
ATOM 2317 C C . ASN B 1 160 ? 20.894 -27.509 -60.225 1.00 28.24 160 ASN B C 1
ATOM 2318 O O . ASN B 1 160 ? 21.822 -26.924 -59.690 1.00 35.59 160 ASN B O 1
ATOM 2323 N N . LYS B 1 161 ? 21.059 -28.488 -61.106 1.00 26.55 161 LYS B N 1
ATOM 2324 C CA . LYS B 1 161 ? 22.356 -28.823 -61.678 1.00 27.22 161 LYS B CA 1
ATOM 2325 C C . LYS B 1 161 ? 22.194 -28.862 -63.196 1.00 30.21 161 LYS B C 1
ATOM 2326 O O . LYS B 1 161 ? 21.078 -28.740 -63.714 1.00 24.21 161 LYS B O 1
ATOM 2332 N N . LYS B 1 162 ? 23.306 -29.044 -63.898 1.00 25.97 162 LYS B N 1
ATOM 2333 C CA . LYS B 1 162 ? 23.312 -29.050 -65.352 1.00 22.52 162 LYS B CA 1
ATOM 2334 C C . LYS B 1 162 ? 22.813 -30.371 -65.940 1.00 29.23 162 LYS B C 1
ATOM 2335 O O . LYS B 1 162 ? 22.559 -31.337 -65.213 1.00 16.45 162 LYS B O 1
ATOM 2337 N N . LYS B 1 163 ? 22.682 -30.376 -67.269 1.00 32.91 163 LYS B N 1
ATOM 2338 C CA . LYS B 1 163 ? 22.276 -31.536 -68.070 1.00 25.07 163 LYS B CA 1
ATOM 2339 C C . LYS B 1 163 ? 21.249 -32.450 -67.399 1.00 40.52 163 LYS B C 1
ATOM 2340 O O . LYS B 1 163 ? 21.310 -33.675 -67.549 1.00 59.73 163 LYS B O 1
#

Secondary structure (DSSP, 8-state):
--EEEEEETT------SGGGTTPEEES-------------S-SS--------EEEEE---SHHHHHHHHHHT--EEEEEEEEE-SSTT--EEEEEEEEEEEEEEEEEE---SSSSS-EEEEEEE-SEEE--B--B-TTSSB---B---EEETTTTEE-/--EEEEEETT------SGGGTTPEEES-------------S-SS--------EEEEE---SHHHHHHHHHHT--EEEEEEEEE-SSTT--EEEEEEEEEEEEEEEEEE---SSSSS-EEEEEEE-SEEE--B--B-TTSSB---B---EEETTTTEE-

Organism: Edwardsiella tarda (NCBI:txid636)